Protein 1V8H (pdb70)

Nearest PDB structures (foldseek):
  1v8h-assembly1_B  TM=1.010E+00  e=3.584E-20  Thermus thermophilus HB8
  4uwq-assembly3_C  TM=9.594E-01  e=8.370E-12  Thermus thermophilus HB27
  2oxh-assembly1_Z  TM=9.076E-01  e=1.196E-08  Paracoccus denitrificans
  2oxg-assembly4_E  TM=9.047E-01  e=2.374E-07  Paracoccus denitrificans
  2oxg-assembly3_C  TM=8.704E-01  e=2.254E-07  Paracoccus denitrificans

Radius of gyration: 18.39 Å; Cα contacts (8 Å, |Δi|>4): 558; chains: 2; bounding box: 44×40×47 Å

Foldseek 3Di:
DWEKEWAKVVRADDAFAKIKIKMWTQFAQQQQPDADPVRHTDHGKHWQKKWKDWQHHTDDIDGPDHDDHGGDMDMDMDGHHDKTKMKMWIAIPVGDIYIYMGTHHD/DWEKEKAKVVRADDAQAKIKIKMWTQFALAQQQDADPVRHGDHGKHWQKKFKDWQRHTDDIGGDHGPDHGGDMDMDMDTHHDWTKIKMWIAMPVRDIYIYMGTHHD

Secondary structure (DSSP, 8-state):
---EEEEEESSSPPTT-EEEEEEEE----B-S--B-TTSPBPPPB-EEEEEEEETTEEEEEE---SS--SS-EEEEEEE--S-EEEEEEEEETTS-EEEEEEEE--/---EEEEEESSSPPTT-EEEEEEEE----B-S--B-TT-PBPPPB-EEEEEEEETTEEEEEE---SSPPSS-EEEEEEE--S-EEEEEEEEETTS-EEEEEEEE--

InterPro domains:
  IPR013783 Immunoglobulin-like fold [G3DSA:2.60.40.10] (2-108)
  IPR014756 Immunoglobulin E-set [SSF81296] (10-106)
  IPR014880 Sulphur oxidation protein SoxZ [PF08770] (11-103)
  IPR030995 Thiosulfate oxidation carrier complex protein SoxZ [TIGR04490] (13-104)

CATH classification: 2.60.40.10

B-factor: mean 16.52, std 7.87, range [6.85, 39.94]

Sequence (212 aa):
PFRTIARLNPAKPKAGEEFRLQVVAQHPNEPGTRRDAEGKLIPAKYINLVEVYFEGEKVAEARPGPSTSANPLYAFKFKAEKAGTFTIKLKDTDGDTGEASVKLELPFRTIARLNPAKPKAGEEFRLQVVAQHPNEPGTRRDAEGKLIPAKYINLVEVYFEGEKVAEARPGPSTSANPLYAFKFKAEKAGTFTIKLKDTDGDTGEASVKLEL

Organism: Thermus thermophilus (strain ATCC 27634 / DSM 579 / HB8) (NCBI:txid300852)

Solvent-accessible surface area: 11612 Å² total; per-residue (Å²): 143,23,132,4,0,2,25,4,63,68,19,105,1,140,70,43,74,109,3,93,0,30,0,2,0,48,3,68,2,23,35,20,105,83,149,58,118,162,36,137,81,66,102,38,53,47,0,61,38,0,32,0,62,39,112,79,117,83,60,22,83,25,191,37,23,96,102,37,61,35,16,14,51,23,58,24,132,37,122,0,113,151,67,13,40,4,32,0,99,1,95,6,58,95,57,41,57,3,110,8,51,15,149,5,81,82,144,23,95,4,0,1,32,4,83,53,20,88,0,123,80,42,73,96,7,124,0,25,0,2,0,65,5,70,3,20,32,18,111,77,156,40,110,135,37,129,88,42,108,45,61,38,1,52,23,0,30,0,44,43,113,70,118,85,56,17,85,27,171,29,29,71,99,51,62,34,15,12,52,29,48,40,140,39,145,2,132,146,64,13,29,4,30,0,78,3,94,3,56,95,45,40,58,4,109,8,55,14,126,5,101,69

Structure (mmCIF, N/CA/C/O backbone):
data_1V8H
#
_entry.id   1V8H
#
_cell.length_a   84.759
_cell.length_b   84.759
_cell.length_c   59.882
_cell.angle_alpha   90.00
_cell.angle_beta   90.00
_cell.angle_gamma   120.00
#
_symmetry.space_group_name_H-M   'P 65'
#
loop_
_entity.id
_entity.type
_entity.pdbx_description
1 polymer 'sulfur oxidation protein SoxZ'
2 water water
#
loop_
_atom_site.group_PDB
_atom_site.id
_atom_site.type_symbol
_atom_site.label_atom_id
_atom_site.label_alt_id
_atom_site.label_comp_id
_atom_site.label_asym_id
_atom_site.label_entity_id
_atom_site.label_seq_id
_atom_site.pdbx_PDB_ins_code
_atom_site.Cartn_x
_atom_site.Cartn_y
_atom_site.Cartn_z
_atom_site.occupancy
_atom_site.B_iso_or_equiv
_atom_site.auth_seq_id
_atom_site.auth_comp_id
_atom_site.auth_asym_id
_atom_site.auth_atom_id
_atom_site.pdbx_PDB_model_num
ATOM 1 N N . PRO A 1 1 ? 30.943 28.862 31.383 1.00 21.42 2 PRO A N 1
ATOM 2 C CA . PRO A 1 1 ? 29.549 28.366 31.453 1.00 17.83 2 PRO A CA 1
ATOM 3 C C . PRO A 1 1 ? 28.811 28.554 30.133 1.00 15.88 2 PRO A C 1
ATOM 4 O O . PRO A 1 1 ? 29.149 29.434 29.341 1.00 19.06 2 PRO A O 1
ATOM 8 N N . PHE A 1 2 ? 27.806 27.719 29.898 1.00 11.53 3 PHE A N 1
ATOM 9 C CA . PHE A 1 2 ? 27.017 27.823 28.679 1.00 9.72 3 PHE A CA 1
ATOM 10 C C . PHE A 1 2 ? 25.648 28.425 28.978 1.00 9.28 3 PHE A C 1
ATOM 11 O O . PHE A 1 2 ? 25.076 28.199 30.048 1.00 9.60 3 PHE A O 1
ATOM 19 N N . ARG A 1 3 ? 25.135 29.207 28.032 1.00 8.87 4 ARG A N 1
ATOM 20 C CA . ARG A 1 3 ? 23.846 29.869 28.195 1.00 9.67 4 ARG A CA 1
ATOM 21 C C . ARG A 1 3 ? 22.700 28.906 28.444 1.00 8.65 4 ARG A C 1
ATOM 22 O O . ARG A 1 3 ? 22.588 27.873 27.788 1.00 8.72 4 ARG A O 1
ATOM 30 N N . THR A 1 4 ? 21.843 29.268 29.395 1.00 8.60 5 THR A N 1
ATOM 31 C CA . THR A 1 4 ? 20.677 28.470 29.743 1.00 9.04 5 THR A CA 1
ATOM 32 C C . THR A 1 4 ? 19.530 29.415 30.095 1.00 8.37 5 THR A C 1
ATOM 33 O O . THR A 1 4 ? 19.748 30.477 30.687 1.00 10.04 5 THR A O 1
ATOM 39 N N . ILE A 1 5 ? 18.318 29.036 29.705 1.00 8.11 6 ILE A N 1
ATOM 40 C CA . ILE A 1 5 ? 17.127 29.822 30.012 1.00 7.89 6 ILE A CA 1
ATOM 41 C C . ILE A 1 5 ? 16.066 28.871 30.533 1.00 8.88 6 ILE A C 1
ATOM 42 O O . ILE A 1 5 ? 15.858 27.791 29.982 1.00 10.50 6 ILE A O 1
ATOM 47 N N . ALA A 1 6 ? 15.400 29.280 31.605 1.00 8.88 7 ALA A N 1
ATOM 48 C CA . ALA A 1 6 ? 14.338 28.489 32.205 1.00 9.15 7 ALA A CA 1
ATOM 49 C C . ALA A 1 6 ? 13.018 29.229 32.025 1.00 8.55 7 ALA A C 1
ATOM 50 O O . ALA A 1 6 ? 12.956 30.450 32.182 1.00 10.18 7 ALA A O 1
ATOM 52 N N . ARG A 1 7 ? 11.968 28.495 31.685 1.00 8.88 8 ARG A N 1
ATOM 53 C CA . ARG A 1 7 ? 10.658 29.108 31.519 1.00 9.23 8 ARG A CA 1
ATOM 54 C C . ARG A 1 7 ? 9.581 28.171 32.051 1.00 9.48 8 ARG A C 1
ATOM 55 O O . ARG A 1 7 ? 9.791 26.959 32.171 1.00 9.65 8 ARG A O 1
ATOM 63 N N . LEU A 1 8 ? 8.437 28.749 32.401 1.00 8.99 9 LEU A N 1
ATOM 64 C CA . LEU A 1 8 ? 7.305 27.983 32.904 1.00 8.37 9 LEU A CA 1
ATOM 65 C C . LEU A 1 8 ? 6.187 28.078 31.884 1.00 10.09 9 LEU A C 1
ATOM 66 O O . LEU A 1 8 ? 5.996 29.124 31.260 1.00 11.02 9 LEU A O 1
ATOM 71 N N . ASN A 1 9 ? 5.452 26.988 31.721 1.00 10.08 10 ASN A N 1
ATOM 72 C CA . ASN A 1 9 ? 4.349 26.958 30.776 1.00 11.67 10 ASN A CA 1
ATOM 73 C C . ASN A 1 9 ? 3.166 26.223 31.409 1.00 12.07 10 ASN A C 1
ATOM 74 O O . ASN A 1 9 ? 3.249 25.027 31.677 1.00 13.07 10 ASN A O 1
ATOM 79 N N . PRO A 1 10 ? 2.070 26.944 31.713 1.00 12.08 11 PRO A N 1
ATOM 80 C CA . PRO A 1 10 ? 1.853 28.376 31.548 1.00 11.97 11 PRO A CA 1
ATOM 81 C C . PRO A 1 10 ? 2.834 29.176 32.396 1.00 11.03 11 PRO A C 1
ATOM 82 O O . PRO A 1 10 ? 3.362 28.701 33.393 1.00 10.92 11 PRO A O 1
ATOM 88 N N . ALA A 1 11 ? 3.078 30.431 32.034 1.00 11.60 12 ALA A N 1
ATOM 89 C CA . ALA A 1 11 ? 4.003 31.274 32.787 1.00 11.62 12 ALA A CA 1
ATOM 90 C C . ALA A 1 11 ? 3.579 31.479 34.236 1.00 12.70 12 ALA A C 1
ATOM 91 O O . ALA A 1 11 ? 4.419 31.539 35.132 1.00 12.36 12 ALA A O 1
ATOM 93 N N . LYS A 1 12 ? 2.275 31.595 34.464 1.00 13.36 13 LYS A N 1
ATOM 94 C CA . LYS A 1 12 ? 1.761 31.778 35.814 1.00 14.97 13 LYS A CA 1
ATOM 95 C C . LYS A 1 12 ? 0.587 30.852 36.070 1.00 14.89 13 LYS A C 1
ATOM 96 O O . LYS A 1 12 ? -0.574 31.261 35.986 1.00 14.87 13 LYS A O 1
ATOM 102 N N . PRO A 1 13 ? 0.873 29.580 36.378 1.00 14.61 14 PRO A N 1
ATOM 103 C CA . PRO A 1 13 ? -0.193 28.615 36.644 1.00 15.51 14 PRO A CA 1
ATOM 104 C C . PRO A 1 13 ? -0.870 28.936 37.968 1.00 15.84 14 PRO A C 1
ATOM 105 O O . PRO A 1 13 ? -0.319 29.666 38.794 1.00 17.87 14 PRO A O 1
ATOM 109 N N . LYS A 1 14 ? -2.064 28.394 38.166 1.00 16.24 15 LYS A N 1
ATOM 110 C CA . LYS A 1 14 ? -2.796 28.626 39.401 1.00 15.63 15 LYS A CA 1
ATOM 111 C C . LYS A 1 14 ? -2.550 27.467 40.354 1.00 15.78 15 LYS A C 1
ATOM 112 O O . LYS A 1 14 ? -2.149 26.382 39.936 1.00 14.84 15 LYS A O 1
ATOM 118 N N . ALA A 1 15 ? -2.789 27.703 41.639 1.00 16.51 16 ALA A N 1
ATOM 119 C CA . ALA A 1 15 ? -2.589 26.678 42.651 1.00 17.17 16 ALA A CA 1
ATOM 120 C C . ALA A 1 15 ? -3.332 25.397 42.291 1.00 17.35 16 ALA A C 1
ATOM 121 O O . ALA A 1 15 ? -4.493 25.434 41.878 1.00 17.96 16 ALA A O 1
ATOM 123 N N . GLY A 1 16 ? -2.649 24.267 42.443 1.00 17.47 17 GLY A N 1
ATOM 124 C CA . GLY A 1 16 ? -3.252 22.981 42.148 1.00 17.39 17 GLY A CA 1
ATOM 125 C C . GLY A 1 16 ? -3.128 22.520 40.709 1.00 16.50 17 GLY A C 1
ATOM 126 O O . GLY A 1 16 ? -3.394 21.357 40.405 1.00 18.48 17 GLY A O 1
ATOM 127 N N . GLU A 1 17 ? -2.722 23.421 39.820 1.00 14.64 18 GLU A N 1
ATOM 128 C CA . GLU A 1 17 ? -2.586 23.074 38.411 1.00 14.46 18 GLU A CA 1
ATOM 129 C C . GLU A 1 17 ? -1.239 22.466 38.069 1.00 14.07 18 GLU A C 1
ATOM 130 O O . GLU A 1 17 ? -0.223 22.749 38.710 1.00 13.97 18 GLU A O 1
ATOM 136 N N . GLU A 1 18 ? -1.242 21.626 37.044 1.00 14.85 19 GLU A N 1
ATOM 137 C CA . GLU A 1 18 ? -0.018 21.010 36.567 1.00 15.01 19 GLU A CA 1
ATOM 138 C C . GLU A 1 18 ? 0.592 22.028 35.612 1.00 14.08 19 GLU A C 1
ATOM 139 O O . GLU A 1 18 ? -0.129 22.756 34.932 1.00 13.39 19 GLU A O 1
ATOM 145 N N . PHE A 1 19 ? 1.915 22.106 35.583 1.00 12.05 20 PHE A N 1
ATOM 146 C CA . PHE A 1 19 ? 2.594 23.021 34.678 1.00 11.66 20 PHE A CA 1
ATOM 147 C C . PHE A 1 19 ? 3.928 22.407 34.312 1.00 10.45 20 PHE A C 1
ATOM 148 O O . PHE A 1 19 ? 4.362 21.433 34.925 1.00 11.73 20 PHE A O 1
ATOM 156 N N . ARG A 1 20 ? 4.573 22.968 33.301 1.00 10.83 21 ARG A N 1
ATOM 157 C CA . ARG A 1 20 ? 5.853 22.449 32.871 1.00 11.50 21 ARG A CA 1
ATOM 158 C C . ARG A 1 20 ? 6.978 23.452 33.052 1.00 10.62 21 ARG A C 1
ATOM 159 O O . ARG A 1 20 ? 6.807 24.650 32.827 1.00 11.36 21 ARG A O 1
ATOM 167 N N . LEU A 1 21 ? 8.119 22.948 33.507 1.00 9.52 22 LEU A N 1
ATOM 168 C CA . LEU A 1 21 ? 9.322 23.750 33.635 1.00 9.13 22 LEU A CA 1
ATOM 169 C C . LEU A 1 21 ? 10.139 23.313 32.424 1.00 9.58 22 LEU A C 1
ATOM 170 O O . LEU A 1 21 ? 10.360 22.114 32.222 1.00 10.24 22 LEU A O 1
ATOM 175 N N . GLN A 1 22 ? 10.543 24.269 31.597 1.00 9.11 23 GLN A N 1
ATOM 176 C CA . GLN A 1 22 ? 11.343 23.975 30.416 1.00 10.54 23 GLN A CA 1
ATOM 177 C C . GLN A 1 22 ? 12.682 24.668 30.551 1.00 9.94 23 GLN A C 1
ATOM 178 O O . GLN A 1 22 ? 12.757 25.855 30.886 1.00 11.43 23 GLN A O 1
ATOM 184 N N . VAL A 1 23 ? 13.745 23.923 30.283 1.00 10.04 24 VAL A N 1
ATOM 185 C CA . VAL A 1 23 ? 15.087 24.469 30.363 1.00 10.33 24 VAL A CA 1
ATOM 186 C C . VAL A 1 23 ? 15.775 24.271 29.024 1.00 10.15 24 VAL A C 1
ATOM 187 O O . VAL A 1 23 ? 15.890 23.144 28.546 1.00 10.98 24 VAL A O 1
ATOM 191 N N . VAL A 1 24 ? 16.205 25.365 28.407 1.00 9.64 25 VAL A N 1
ATOM 192 C CA . VAL A 1 24 ? 16.907 25.267 27.156 1.00 9.72 25 VAL A CA 1
ATOM 193 C C . VAL A 1 24 ? 18.345 25.674 27.367 1.00 8.51 25 VAL A C 1
ATOM 194 O O . VAL A 1 24 ? 18.659 26.634 28.058 1.00 8.62 25 VAL A O 1
ATOM 200 N N . ALA A 1 25 ? 19.253 24.897 26.790 1.00 8.95 26 ALA A N 1
ATOM 201 C CA . ALA A 1 25 ? 20.668 25.175 26.928 1.00 9.22 26 ALA A CA 1
ATOM 202 C C . ALA A 1 25 ? 21.290 25.362 25.556 1.00 9.67 26 ALA A C 1
ATOM 203 O O . ALA A 1 25 ? 20.908 24.695 24.595 1.00 11.18 26 ALA A O 1
ATOM 205 N N . GLN A 1 26 ? 22.220 26.299 25.456 1.00 9.22 27 GLN A N 1
ATOM 206 C CA . GLN A 1 26 ? 22.941 26.510 24.212 1.00 9.44 27 GLN A CA 1
ATOM 207 C C . GLN A 1 26 ? 24.142 25.594 24.414 1.00 8.37 27 GLN A C 1
ATOM 208 O O . GLN A 1 26 ? 25.021 25.888 25.227 1.00 9.02 27 GLN A O 1
ATOM 214 N N . HIS A 1 27 ? 24.180 24.486 23.684 1.00 8.31 28 HIS A N 1
ATOM 215 C CA . HIS A 1 27 ? 25.250 23.517 23.871 1.00 7.70 28 HIS A CA 1
ATOM 216 C C . HIS A 1 27 ? 25.373 22.643 22.639 1.00 8.62 28 HIS A C 1
ATOM 217 O O . HIS A 1 27 ? 24.372 22.207 22.085 1.00 9.00 28 HIS A O 1
ATOM 224 N N . PRO A 1 28 ? 26.605 22.344 22.210 1.00 9.15 29 PRO A N 1
ATOM 225 C CA . PRO A 1 28 ? 26.764 21.508 21.021 1.00 9.08 29 PRO A CA 1
ATOM 226 C C . PRO A 1 28 ? 26.445 20.026 21.195 1.00 8.17 29 PRO A C 1
ATOM 227 O O . PRO A 1 28 ? 26.137 19.344 20.217 1.00 8.38 29 PRO A O 1
ATOM 231 N N . ASN A 1 29 ? 26.494 19.531 22.432 1.00 7.79 30 ASN A N 1
ATOM 232 C CA . ASN A 1 29 ? 26.290 18.101 22.681 1.00 7.81 30 ASN A CA 1
ATOM 233 C C . ASN A 1 29 ? 27.127 17.286 21.683 1.00 7.87 30 ASN A C 1
ATOM 234 O O . ASN A 1 29 ? 26.641 16.379 21.010 1.00 8.38 30 ASN A O 1
ATOM 239 N N . GLU A 1 30 ? 28.407 17.634 21.616 1.00 7.62 31 GLU A N 1
ATOM 240 C CA . GLU A 1 30 ? 29.363 16.979 20.727 1.00 7.76 31 GLU A CA 1
ATOM 241 C C . GLU A 1 30 ? 29.597 15.554 21.230 1.00 7.99 31 GLU A C 1
ATOM 242 O O . GLU A 1 30 ? 29.965 15.350 22.383 1.00 8.09 31 GLU A O 1
ATOM 248 N N . PRO A 1 31 ? 29.398 14.549 20.365 1.00 7.97 32 PRO A N 1
ATOM 249 C CA . PRO A 1 31 ? 29.590 13.158 20.794 1.00 8.13 32 PRO A CA 1
ATOM 250 C C . PRO A 1 31 ? 31.010 12.614 20.915 1.00 8.40 32 PRO A C 1
ATOM 251 O O . PRO A 1 31 ? 31.233 11.636 21.630 1.00 9.25 32 PRO A O 1
ATOM 255 N N . GLY A 1 32 ? 31.957 13.238 20.222 1.00 7.72 33 GLY A N 1
ATOM 256 C CA . GLY A 1 32 ? 33.335 12.771 20.248 1.00 8.26 33 GLY A CA 1
ATOM 257 C C . GLY A 1 32 ? 33.655 11.796 19.126 1.00 9.22 33 GLY A C 1
ATOM 258 O O . GLY A 1 32 ? 34.795 11.327 19.005 1.00 9.43 33 GLY A O 1
ATOM 259 N N . THR A 1 33 ? 32.655 11.509 18.297 1.00 9.05 34 THR A N 1
ATOM 260 C CA . THR A 1 33 ? 32.782 10.577 17.182 1.00 9.13 34 THR A CA 1
ATOM 261 C C . THR A 1 33 ? 32.742 11.257 15.816 1.00 9.38 34 THR A C 1
ATOM 262 O O . THR A 1 33 ? 32.996 10.618 14.793 1.00 10.41 34 THR A O 1
ATOM 266 N N . ARG A 1 34 ? 32.412 12.545 15.792 1.00 10.12 35 ARG A N 1
ATOM 267 C CA . ARG A 1 34 ? 32.351 13.287 14.538 1.00 11.26 35 ARG A CA 1
ATOM 268 C C . ARG A 1 34 ? 33.738 13.786 14.166 1.00 10.91 35 ARG A C 1
ATOM 269 O O . ARG A 1 34 ? 34.571 14.029 15.037 1.00 10.85 35 ARG A O 1
ATOM 277 N N . ARG A 1 35 ? 33.978 13.947 12.869 1.00 12.49 36 ARG A N 1
ATOM 278 C CA . ARG A 1 35 ? 35.272 14.409 12.380 1.00 13.90 36 ARG A CA 1
ATOM 279 C C . ARG A 1 35 ? 35.174 15.722 11.615 1.00 15.00 36 ARG A C 1
ATOM 280 O O . ARG A 1 35 ? 34.138 16.026 11.017 1.00 16.46 36 ARG A O 1
ATOM 288 N N . ASP A 1 36 ? 36.254 16.498 11.638 1.00 16.25 37 ASP A N 1
ATOM 289 C CA . ASP A 1 36 ? 36.290 17.760 10.912 1.00 17.09 37 ASP A CA 1
ATOM 290 C C . ASP A 1 36 ? 36.655 17.473 9.459 1.00 18.53 37 ASP A C 1
ATOM 291 O O . ASP A 1 36 ? 36.743 16.313 9.054 1.00 17.60 37 ASP A O 1
ATOM 296 N N . ALA A 1 37 ? 36.873 18.526 8.680 1.00 19.89 38 ALA A N 1
ATOM 297 C CA . ALA A 1 37 ? 37.210 18.382 7.267 1.00 21.60 38 ALA A CA 1
ATOM 298 C C . ALA A 1 37 ? 38.496 17.597 7.004 1.00 22.08 38 ALA A C 1
ATOM 299 O O . ALA A 1 37 ? 38.658 17.013 5.932 1.00 23.80 38 ALA A O 1
ATOM 301 N N . GLU A 1 38 ? 39.408 17.588 7.972 1.00 21.58 39 GLU A N 1
ATOM 302 C CA . GLU A 1 38 ? 40.673 16.872 7.818 1.00 21.64 39 GLU A CA 1
ATOM 303 C C . GLU A 1 38 ? 40.589 15.441 8.334 1.00 20.37 39 GLU A C 1
ATOM 304 O O . GLU A 1 38 ? 41.571 14.696 8.290 1.00 21.49 39 GLU A O 1
ATOM 310 N N . GLY A 1 39 ? 39.416 15.061 8.829 1.00 18.84 40 GLY A N 1
ATOM 311 C CA . GLY A 1 39 ? 39.238 13.718 9.346 1.00 16.80 40 GLY A CA 1
ATOM 312 C C . GLY A 1 39 ? 39.640 13.573 10.801 1.00 14.83 40 GLY A C 1
ATOM 313 O O . GLY A 1 39 ? 39.743 12.459 11.310 1.00 15.29 40 GLY A O 1
ATOM 314 N N . LYS A 1 40 ? 39.874 14.693 11.476 1.00 13.84 41 LYS A N 1
ATOM 315 C CA . LYS A 1 40 ? 40.260 14.658 12.881 1.00 13.39 41 LYS A CA 1
ATOM 316 C C . LYS A 1 40 ? 39.014 14.678 13.756 1.00 11.57 41 LYS A C 1
ATOM 317 O O . LYS A 1 40 ? 38.075 15.431 13.500 1.00 11.69 41 LYS A O 1
ATOM 323 N N . LEU A 1 41 ? 39.004 13.847 14.789 1.00 11.00 42 LEU A N 1
ATOM 324 C CA . LEU A 1 41 ? 37.864 13.787 15.690 1.00 11.14 42 LEU A CA 1
ATOM 325 C C . LEU A 1 41 ? 37.684 15.083 16.463 1.00 10.63 42 LEU A C 1
ATOM 326 O O . LEU A 1 41 ? 38.654 15.729 16.858 1.00 11.73 42 LEU A O 1
ATOM 331 N N . ILE A 1 42 ? 36.428 15.466 16.659 1.00 10.45 43 ILE A N 1
ATOM 332 C CA . ILE A 1 42 ? 36.100 16.654 17.437 1.00 9.65 43 ILE A CA 1
ATOM 333 C C . ILE A 1 42 ? 35.764 16.078 18.814 1.00 9.46 43 ILE A C 1
ATOM 334 O O . ILE A 1 42 ? 34.826 15.298 18.954 1.00 9.40 43 ILE A O 1
ATOM 342 N N . PRO A 1 43 ? 36.539 16.445 19.844 1.00 9.83 44 PRO A N 1
ATOM 343 C CA . PRO A 1 43 ? 36.329 15.947 21.207 1.00 10.70 44 PRO A CA 1
ATOM 344 C C . PRO A 1 43 ? 34.914 16.058 21.751 1.00 9.27 44 PRO A C 1
ATOM 345 O O . PRO A 1 43 ? 34.228 17.063 21.548 1.00 10.08 44 PRO A O 1
ATOM 349 N N . ALA A 1 44 ? 34.498 15.022 22.468 1.00 8.92 45 ALA A N 1
ATOM 350 C CA . ALA A 1 44 ? 33.170 14.977 23.063 1.00 8.97 45 ALA A CA 1
ATOM 351 C C . ALA A 1 44 ? 32.982 16.073 24.099 1.00 8.97 45 ALA A C 1
ATOM 352 O O . ALA A 1 44 ? 33.916 16.442 24.804 1.00 9.13 45 ALA A O 1
ATOM 354 N N . LYS A 1 45 ? 31.756 16.578 24.186 1.00 8.38 46 LYS A N 1
ATOM 355 C CA . LYS A 1 45 ? 31.388 17.609 25.153 1.00 8.50 46 LYS A CA 1
ATOM 356 C C . LYS A 1 45 ? 29.874 17.597 25.140 1.00 7.88 46 LYS A C 1
ATOM 357 O O . LYS A 1 45 ? 29.255 18.236 24.295 1.00 8.24 46 LYS A O 1
ATOM 363 N N . TYR A 1 46 ? 29.276 16.845 26.054 1.00 7.64 47 TYR A N 1
ATOM 364 C CA . TYR A 1 46 ? 27.828 16.757 26.089 1.00 7.40 47 TYR A CA 1
ATOM 365 C C . TYR A 1 46 ? 27.294 16.863 27.509 1.00 7.03 47 TYR A C 1
ATOM 366 O O . TYR A 1 46 ? 27.972 16.511 28.475 1.00 7.81 47 TYR A O 1
ATOM 375 N N . ILE A 1 47 ? 26.076 17.379 27.636 1.00 7.34 48 ILE A N 1
ATOM 376 C CA . ILE A 1 47 ? 25.454 17.538 28.941 1.00 6.85 48 ILE A CA 1
ATOM 377 C C . ILE A 1 47 ? 25.114 16.177 29.527 1.00 6.92 48 ILE A C 1
ATOM 378 O O . ILE A 1 47 ? 24.443 15.368 28.888 1.00 7.83 48 ILE A O 1
ATOM 383 N N . ASN A 1 48 ? 25.582 15.912 30.744 1.00 7.36 49 ASN A N 1
ATOM 384 C CA . ASN A 1 48 ? 25.307 14.616 31.344 1.00 7.51 49 ASN A CA 1
ATOM 385 C C . ASN A 1 48 ? 24.567 14.667 32.673 1.00 7.67 49 ASN A C 1
ATOM 386 O O . ASN A 1 48 ? 24.289 13.625 33.263 1.00 8.74 49 ASN A O 1
ATOM 391 N N . LEU A 1 49 ? 24.226 15.865 33.139 1.00 7.92 50 LEU A N 1
ATOM 392 C CA . LEU A 1 49 ? 23.482 15.991 34.386 1.00 7.93 50 LEU A CA 1
ATOM 393 C C . LEU A 1 49 ? 22.706 17.298 34.434 1.00 8.10 50 LEU A C 1
ATOM 394 O O . LEU A 1 49 ? 23.236 18.365 34.120 1.00 8.54 50 LEU A O 1
ATOM 399 N N . VAL A 1 50 ? 21.440 17.192 34.821 1.00 7.87 51 VAL A N 1
ATOM 400 C CA . VAL A 1 50 ? 20.562 18.346 34.970 1.00 7.42 51 VAL A CA 1
ATOM 401 C C . VAL A 1 50 ? 19.859 18.154 36.309 1.00 7.95 51 VAL A C 1
ATOM 402 O O . VAL A 1 50 ? 19.212 17.134 36.530 1.00 9.32 51 VAL A O 1
ATOM 406 N N . GLU A 1 51 ? 20.005 19.121 37.210 1.00 7.47 52 GLU A N 1
ATOM 407 C CA . GLU A 1 51 ? 19.372 19.035 38.523 1.00 8.48 52 GLU A CA 1
ATOM 408 C C . GLU A 1 51 ? 18.479 20.240 38.750 1.00 7.85 52 GLU A C 1
ATOM 409 O O . GLU A 1 51 ? 18.892 21.384 38.548 1.00 9.32 52 GLU A O 1
ATOM 415 N N . VAL A 1 52 ? 17.250 19.967 39.168 1.00 8.22 53 VAL A N 1
ATOM 416 C CA . VAL A 1 52 ? 16.270 21.010 39.417 1.00 8.04 53 VAL A CA 1
ATOM 417 C C . VAL A 1 52 ? 16.000 21.165 40.905 1.00 8.65 53 VAL A C 1
ATOM 418 O O . VAL A 1 52 ? 15.708 20.188 41.597 1.00 9.15 53 VAL A O 1
ATOM 422 N N . TYR A 1 53 ? 16.109 22.400 41.387 1.00 8.37 54 TYR A N 1
ATOM 423 C CA . TYR A 1 53 ? 15.845 22.719 42.785 1.00 9.20 54 TYR A CA 1
ATOM 424 C C . TYR A 1 53 ? 14.691 23.705 42.870 1.00 9.23 54 TYR A C 1
ATOM 425 O O . TYR A 1 53 ? 14.503 24.537 41.984 1.00 9.70 54 TYR A O 1
ATOM 441 N N . PHE A 1 54 ? 13.906 23.589 43.933 1.00 9.42 55 PHE A N 1
ATOM 442 C CA . PHE A 1 54 ? 12.796 24.502 44.167 1.00 10.35 55 PHE A CA 1
ATOM 443 C C . PHE A 1 54 ? 12.895 24.886 45.632 1.00 11.48 55 PHE A C 1
ATOM 444 O O . PHE A 1 54 ? 12.821 24.029 46.512 1.00 11.49 55 PHE A O 1
ATOM 452 N N . GLU A 1 55 ? 13.090 26.174 45.886 1.00 11.87 56 GLU A N 1
ATOM 453 C CA . GLU A 1 55 ? 13.210 26.672 47.247 1.00 14.85 56 GLU A CA 1
ATOM 454 C C . GLU A 1 55 ? 14.231 25.898 48.076 1.00 16.29 56 GLU A C 1
ATOM 455 O O . GLU A 1 55 ? 13.951 25.483 49.201 1.00 17.46 56 GLU A O 1
ATOM 461 N N . GLY A 1 56 ? 15.413 25.700 47.502 1.00 17.96 57 GLY A N 1
ATOM 462 C CA . GLY A 1 56 ? 16.483 25.011 48.205 1.00 18.66 57 GLY A CA 1
ATOM 463 C C . GLY A 1 5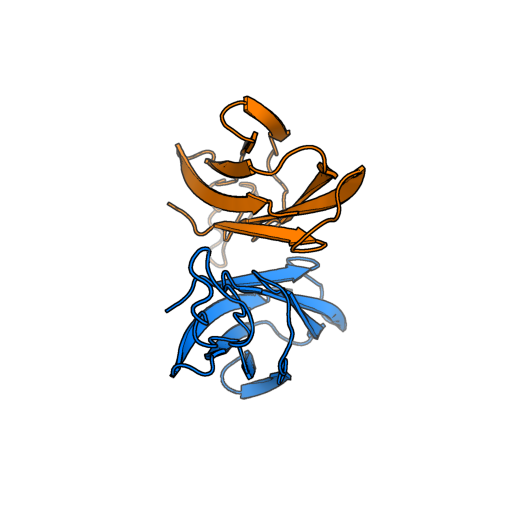6 ? 16.375 23.507 48.376 1.00 19.43 57 GLY A C 1
ATOM 464 O O . GLY A 1 56 ? 17.077 22.930 49.204 1.00 21.27 57 GLY A O 1
ATOM 465 N N . GLU A 1 57 ? 15.508 22.864 47.605 1.00 17.68 58 GLU A N 1
ATOM 466 C CA . GLU A 1 57 ? 15.353 21.418 47.703 1.00 16.84 58 GLU A CA 1
ATOM 467 C C . GLU A 1 57 ? 15.342 20.802 46.313 1.00 13.67 58 GLU A C 1
ATOM 468 O O . GLU A 1 57 ? 14.666 21.301 45.418 1.00 11.92 58 GLU A O 1
ATOM 474 N N . LYS A 1 58 ? 16.089 19.718 46.129 1.00 12.90 59 LYS A N 1
ATOM 475 C CA . LYS A 1 58 ? 16.133 19.059 44.829 1.00 11.08 59 LYS A CA 1
ATOM 476 C C . LYS A 1 58 ? 14.788 18.396 44.567 1.00 11.86 59 LYS A C 1
ATOM 477 O O . LYS A 1 58 ? 14.284 17.645 45.405 1.00 12.78 59 LYS A O 1
ATOM 483 N N . VAL A 1 59 ? 14.201 18.678 43.408 1.00 11.00 60 VAL A N 1
ATOM 484 C CA . VAL A 1 59 ? 12.902 18.110 43.070 1.00 11.20 60 VAL A CA 1
ATOM 485 C C . VAL A 1 59 ? 12.870 17.328 41.758 1.00 11.08 60 VAL A C 1
ATOM 486 O O . VAL A 1 59 ? 11.867 16.694 41.440 1.00 13.04 60 VAL A O 1
ATOM 490 N N . ALA A 1 60 ? 13.957 17.371 40.992 1.00 10.62 61 ALA A N 1
ATOM 491 C CA . ALA A 1 60 ? 14.014 16.630 39.737 1.00 10.70 61 ALA A CA 1
ATOM 492 C C . ALA A 1 60 ? 15.444 16.504 39.243 1.00 9.88 61 ALA A C 1
ATOM 493 O O . ALA A 1 60 ? 16.321 17.276 39.626 1.00 9.03 61 ALA A O 1
ATOM 495 N N . GLU A 1 61 ? 15.664 15.517 38.383 1.00 11.17 62 GLU A N 1
ATOM 496 C CA . GLU A 1 61 ? 16.980 15.268 37.823 1.00 11.55 62 GLU A CA 1
ATOM 497 C C . GLU A 1 61 ? 16.852 14.570 36.479 1.00 11.12 62 GLU A C 1
ATOM 498 O O . GLU A 1 61 ? 15.894 13.833 36.239 1.00 12.61 62 GLU A O 1
ATOM 504 N N . ALA A 1 62 ? 17.819 14.821 35.605 1.00 10.81 63 ALA A N 1
ATOM 505 C CA . ALA A 1 62 ? 17.867 14.180 34.303 1.00 10.89 63 ALA A CA 1
ATOM 506 C C . ALA A 1 62 ? 19.323 13.865 33.994 1.00 11.07 63 ALA A C 1
ATOM 507 O O . ALA A 1 62 ? 20.220 14.644 34.313 1.00 10.50 63 ALA A O 1
ATOM 509 N N . ARG A 1 63 ? 19.543 12.694 33.405 1.00 11.51 64 ARG A N 1
ATOM 510 C CA . ARG A 1 63 ? 20.867 12.237 32.988 1.00 11.79 64 ARG A CA 1
ATOM 511 C C . ARG A 1 63 ? 20.657 11.987 31.497 1.00 12.21 64 ARG A C 1
ATOM 512 O O . ARG A 1 63 ? 20.388 10.862 31.075 1.00 13.28 64 ARG A O 1
ATOM 520 N N . PRO A 1 64 ? 20.779 13.046 30.680 1.00 11.95 65 PRO A N 1
ATOM 521 C CA . PRO A 1 64 ? 20.592 13.009 29.224 1.00 12.37 65 PRO A CA 1
ATOM 522 C C . PRO A 1 64 ? 21.252 11.895 28.422 1.00 12.88 65 PRO A C 1
ATOM 523 O O . PRO A 1 64 ? 20.694 11.438 27.421 1.00 13.84 65 PRO A O 1
ATOM 527 N N . GLY A 1 65 ? 22.435 11.468 28.844 1.00 12.81 66 GLY A N 1
ATOM 528 C CA . GLY A 1 65 ? 23.121 10.408 28.129 1.00 12.72 66 GLY A CA 1
ATOM 529 C C . GLY A 1 65 ? 23.779 10.895 26.853 1.00 12.10 66 GLY A C 1
ATOM 530 O O . GLY A 1 65 ? 23.698 12.079 26.516 1.00 12.01 66 GLY A O 1
ATOM 531 N N . PRO A 1 66 ? 24.429 9.991 26.106 1.00 11.98 67 PRO A N 1
ATOM 532 C CA . PRO A 1 66 ? 25.115 10.322 24.857 1.00 10.99 67 PRO A CA 1
ATOM 533 C C . PRO A 1 66 ? 24.227 10.364 23.622 1.00 11.38 67 PRO A C 1
ATOM 534 O O . PRO A 1 66 ? 23.057 9.972 23.655 1.00 12.43 67 PRO A O 1
ATOM 538 N N . SER A 1 67 ? 24.823 10.834 22.531 1.00 11.09 68 SER A N 1
ATOM 539 C CA . SER A 1 67 ? 24.171 10.927 21.233 1.00 12.06 68 SER A CA 1
ATOM 540 C C . SER A 1 67 ? 22.906 11.764 21.311 1.00 11.82 68 SER A C 1
ATOM 541 O O . SER A 1 67 ? 21.804 11.290 21.026 1.00 13.96 68 SER A O 1
ATOM 544 N N . THR A 1 68 ? 23.089 13.020 21.694 1.00 11.81 69 THR A N 1
ATOM 545 C CA . THR A 1 68 ? 21.995 13.964 21.838 1.00 11.44 69 THR A CA 1
ATOM 546 C C . THR A 1 68 ? 22.150 15.108 20.841 1.00 11.51 69 THR A C 1
ATOM 547 O O . THR A 1 68 ? 23.192 15.250 20.201 1.00 12.27 69 THR A O 1
ATOM 551 N N . SER A 1 69 ? 21.111 15.927 20.724 1.00 11.45 70 SER A N 1
ATOM 552 C CA . SER A 1 69 ? 21.106 17.030 19.772 1.00 11.78 70 SER A CA 1
ATOM 553 C C . SER A 1 69 ? 21.551 18.369 20.336 1.00 10.51 70 SER A C 1
ATOM 554 O O . SER A 1 69 ? 21.427 18.636 21.531 1.00 10.51 70 SER A O 1
ATOM 557 N N . ALA 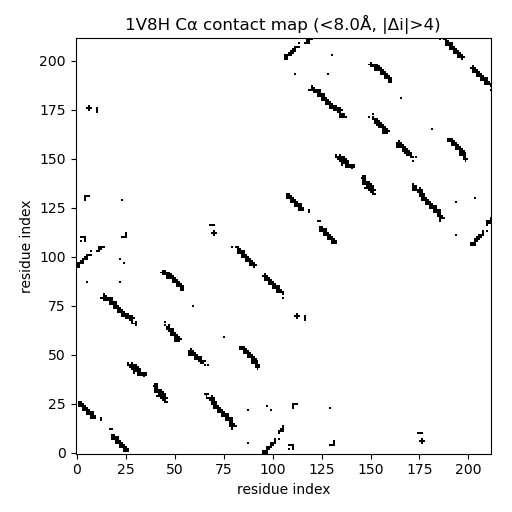A 1 70 ? 22.053 19.221 19.451 1.00 9.74 71 ALA A N 1
ATOM 558 C CA . ALA A 1 70 ? 22.515 20.541 19.845 1.00 9.74 71 ALA A CA 1
ATOM 559 C C . ALA A 1 70 ? 21.390 21.415 20.401 1.00 8.61 71 ALA A C 1
ATOM 560 O O . ALA A 1 70 ? 20.244 21.350 19.946 1.00 9.49 71 ALA A O 1
ATOM 562 N N . ASN A 1 71 ? 21.747 22.226 21.393 1.00 8.15 72 ASN A N 1
ATOM 563 C CA . ASN A 1 71 ? 20.830 23.163 22.046 1.00 7.79 72 ASN A CA 1
ATOM 564 C C . ASN A 1 71 ? 19.575 22.456 22.520 1.00 8.93 72 ASN A C 1
ATOM 565 O O . ASN A 1 71 ? 18.458 22.760 22.094 1.00 9.31 72 ASN A O 1
ATOM 570 N N . PRO A 1 72 ? 19.750 21.517 23.455 1.00 8.52 73 PRO A N 1
ATOM 571 C CA . PRO A 1 72 ? 18.658 20.726 24.013 1.00 8.78 73 PRO A CA 1
ATOM 572 C C . PRO A 1 72 ? 17.656 21.466 24.875 1.00 8.87 73 PRO A C 1
ATOM 573 O O . PRO A 1 72 ? 17.943 22.518 25.447 1.00 9.06 73 PRO A O 1
ATOM 577 N N . LEU A 1 73 ? 16.472 20.871 24.957 1.00 10.58 74 LEU A N 1
ATOM 578 C CA . LEU A 1 73 ? 15.384 21.377 25.776 1.00 11.56 74 LEU A CA 1
ATOM 579 C C . LEU A 1 73 ? 15.042 20.245 26.742 1.00 12.10 74 LEU A C 1
ATOM 580 O O . LEU A 1 73 ? 14.881 19.097 26.326 1.00 14.43 74 LEU A O 1
ATOM 585 N N . TYR A 1 74 ? 14.972 20.566 28.029 1.00 10.83 75 TYR A N 1
ATOM 586 C CA . TYR A 1 74 ? 14.627 19.589 29.057 1.00 11.39 75 TYR A CA 1
ATOM 587 C C . TYR A 1 74 ? 13.315 20.050 29.669 1.00 11.50 75 TYR A C 1
ATOM 588 O O . TYR A 1 74 ? 13.168 21.221 30.011 1.00 14.01 75 TYR A O 1
ATOM 597 N N . ALA A 1 75 ? 12.359 19.137 29.799 1.00 11.24 76 ALA A N 1
ATOM 598 C CA . ALA A 1 75 ? 11.063 19.487 30.366 1.00 11.28 76 ALA A CA 1
ATOM 599 C C . ALA A 1 75 ? 10.764 18.655 31.601 1.00 11.02 76 ALA A C 1
ATOM 600 O O . ALA A 1 75 ? 11.094 17.468 31.661 1.00 12.11 76 ALA A O 1
ATOM 602 N N . PHE A 1 76 ? 10.145 19.295 32.587 1.00 10.44 77 PHE A N 1
ATOM 603 C CA . PHE A 1 76 ? 9.783 18.640 33.835 1.00 10.88 77 PHE A CA 1
ATOM 604 C C . PHE A 1 76 ? 8.383 19.082 34.228 1.00 12.11 77 PHE A C 1
ATOM 605 O O . PHE A 1 76 ? 8.059 20.266 34.157 1.00 12.94 77 PHE A O 1
ATOM 613 N N . LYS A 1 77 ? 7.554 18.133 34.645 1.00 12.79 78 LYS A N 1
ATOM 614 C CA . LYS A 1 77 ? 6.194 18.452 35.053 1.00 13.66 78 LYS A CA 1
ATOM 615 C C . LYS A 1 77 ? 6.091 18.552 36.568 1.00 13.04 78 LYS A C 1
ATOM 616 O O . LYS A 1 77 ? 6.648 17.728 37.297 1.00 13.65 78 LYS A O 1
ATOM 622 N N . PHE A 1 78 ? 5.374 19.569 37.032 1.00 12.66 79 PHE A N 1
ATOM 623 C CA . PHE A 1 78 ? 5.174 19.800 38.457 1.00 12.97 79 PHE A CA 1
ATOM 624 C C . PHE A 1 78 ? 3.747 20.252 38.712 1.00 13.67 79 PHE A C 1
ATOM 625 O O . PHE A 1 78 ? 3.021 20.615 37.786 1.00 14.23 79 PHE A O 1
ATOM 633 N N . LYS A 1 79 ? 3.359 20.233 39.981 1.00 14.87 80 LYS A N 1
ATOM 634 C CA . LYS A 1 79 ? 2.038 20.677 40.395 1.00 16.10 80 LYS A CA 1
ATOM 635 C C . LYS A 1 79 ? 2.282 21.944 41.203 1.00 16.40 80 LYS A C 1
ATOM 636 O O . LYS A 1 79 ? 3.149 21.973 42.076 1.00 16.75 80 LYS A O 1
ATOM 642 N N . ALA A 1 80 ? 1.534 22.998 40.898 1.00 16.07 81 ALA A N 1
ATOM 643 C CA . ALA A 1 80 ? 1.691 24.259 41.609 1.00 17.59 81 ALA A CA 1
ATOM 644 C C . ALA A 1 80 ? 1.041 24.157 42.982 1.00 18.03 81 ALA A C 1
ATOM 645 O O . ALA A 1 80 ? -0.168 23.968 43.094 1.00 19.45 81 ALA A O 1
ATOM 647 N N . GLU A 1 81 ? 1.852 24.271 44.027 1.00 18.36 82 GLU A N 1
ATOM 648 C CA . GLU A 1 81 ? 1.333 24.204 45.385 1.00 21.13 82 GLU A CA 1
ATOM 649 C C . GLU A 1 81 ? 1.598 25.508 46.136 1.00 21.21 82 GLU A C 1
ATOM 650 O O . GLU A 1 81 ? 0.729 26.082 46.779 1.00 22.84 82 GLU A O 1
ATOM 656 N N . LYS A 1 82 ? 2.869 25.950 46.058 1.00 20.57 83 LYS A N 1
ATOM 657 C CA . LYS A 1 82 ? 3.246 27.207 46.694 1.00 20.30 83 LYS A CA 1
ATOM 658 C C . LYS A 1 82 ? 4.219 27.996 45.809 1.00 18.55 83 LYS A C 1
ATOM 659 O O . LYS A 1 82 ? 4.945 27.447 44.993 1.00 17.57 83 LYS A O 1
ATOM 665 N N . ALA A 1 83 ? 4.191 29.330 45.962 1.00 17.00 84 ALA A N 1
ATOM 666 C CA . ALA A 1 83 ? 5.138 30.141 45.203 1.00 16.48 84 ALA A CA 1
ATOM 667 C C . ALA A 1 83 ? 6.583 29.843 45.613 1.00 15.65 84 ALA A C 1
ATOM 668 O O . ALA A 1 83 ? 6.875 29.441 46.731 1.00 16.27 84 ALA A O 1
ATOM 670 N N . GLY A 1 84 ? 7.508 30.061 44.686 1.00 13.97 85 GLY A N 1
ATOM 671 C CA . GLY A 1 84 ? 8.907 29.829 44.977 1.00 13.56 85 GLY A CA 1
ATOM 672 C C . GLY A 1 84 ? 9.745 29.982 43.728 1.00 11.92 85 GLY A C 1
ATOM 673 O O . GLY A 1 84 ? 9.222 30.285 42.653 1.00 13.07 85 GLY A O 1
ATOM 674 N N 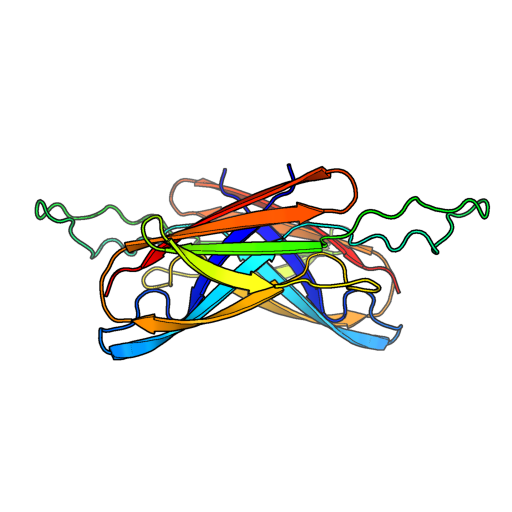. THR A 1 85 ? 11.046 29.763 43.866 1.00 11.93 86 THR A N 1
ATOM 675 C CA . THR A 1 85 ? 11.959 29.889 42.742 1.00 11.95 86 THR A CA 1
ATOM 676 C C . THR A 1 85 ? 12.623 28.572 42.370 1.00 10.29 86 THR A C 1
ATOM 677 O O . THR A 1 85 ? 13.087 27.827 43.235 1.00 10.77 86 THR A O 1
ATOM 681 N N . PHE A 1 86 ? 12.642 28.293 41.072 1.00 10.22 87 PHE A N 1
ATOM 682 C CA . PHE A 1 86 ? 13.290 27.102 40.542 1.00 8.65 87 PHE A CA 1
ATOM 683 C C . PHE A 1 86 ? 14.695 27.510 40.137 1.00 9.02 87 PHE A C 1
ATOM 684 O O . PHE A 1 86 ? 14.895 28.572 39.547 1.00 10.22 87 PHE A O 1
ATOM 692 N N . THR A 1 87 ? 15.665 26.669 40.469 1.00 8.99 88 THR A N 1
ATOM 693 C CA . THR A 1 87 ? 17.043 26.894 40.057 1.00 9.04 88 THR A CA 1
ATOM 694 C C . THR A 1 87 ? 17.470 25.580 39.426 1.00 8.60 88 THR A C 1
ATOM 695 O O . THR A 1 87 ? 17.276 24.515 40.004 1.00 9.75 88 THR A O 1
ATOM 699 N N . ILE A 1 88 ? 18.025 25.659 38.226 1.00 8.60 89 ILE A N 1
ATOM 700 C CA . ILE A 1 88 ? 18.450 24.465 37.520 1.00 9.06 89 ILE A CA 1
ATOM 701 C C . ILE A 1 88 ? 19.945 24.543 37.258 1.00 8.88 89 ILE A C 1
ATOM 702 O O . ILE A 1 88 ? 20.448 25.551 36.754 1.00 9.91 89 ILE A O 1
ATOM 707 N N . LYS A 1 89 ? 20.649 23.474 37.616 1.00 8.31 90 LYS A N 1
ATOM 708 C CA . LYS A 1 89 ? 22.092 23.396 37.435 1.00 8.77 90 LYS A CA 1
ATOM 709 C C . LYS A 1 89 ? 22.414 22.274 36.468 1.00 7.91 90 LYS A C 1
ATOM 710 O O . LYS A 1 89 ? 21.971 21.140 36.656 1.00 9.14 90 LYS A O 1
ATOM 716 N N . LEU A 1 90 ? 23.181 22.602 35.434 1.00 8.40 91 LEU A N 1
ATOM 717 C CA . LEU A 1 90 ? 23.555 21.631 34.420 1.00 8.33 91 LEU A CA 1
ATOM 718 C C . LEU A 1 90 ? 25.059 21.476 34.353 1.00 8.16 91 LEU A C 1
ATOM 719 O O . LEU A 1 90 ? 25.802 22.425 34.599 1.00 9.02 91 LEU A O 1
ATOM 724 N N . LYS A 1 91 ? 25.503 20.274 34.010 1.00 8.48 92 LYS A N 1
ATOM 725 C CA . LYS A 1 91 ? 26.924 19.998 33.879 1.00 8.74 92 LYS A CA 1
ATOM 726 C C . LYS A 1 91 ? 27.178 19.151 32.646 1.00 8.01 92 LYS A C 1
ATOM 727 O O . LYS A 1 91 ? 26.321 18.362 32.242 1.00 8.03 92 LYS A O 1
ATOM 733 N N . ASP A 1 92 ? 28.342 19.338 32.028 1.00 8.40 93 ASP A N 1
ATOM 734 C CA . ASP A 1 92 ? 28.688 18.518 30.879 1.00 8.37 93 ASP A CA 1
ATOM 735 C C . ASP A 1 92 ? 29.947 17.693 31.154 1.00 7.70 93 ASP A C 1
ATOM 736 O O . ASP A 1 92 ? 30.590 17.840 32.197 1.00 8.00 93 ASP A O 1
ATOM 741 N N . THR A 1 93 ? 30.265 16.796 30.232 1.00 8.07 94 THR A N 1
ATOM 742 C CA . THR A 1 93 ? 31.401 15.898 30.393 1.00 8.09 94 THR A CA 1
ATOM 743 C C . THR A 1 93 ? 32.765 16.570 30.507 1.00 8.14 94 THR A C 1
ATOM 744 O O . THR A 1 93 ? 33.719 15.947 30.974 1.00 9.55 94 THR A O 1
ATOM 748 N N . ASP A 1 94 ? 32.874 17.823 30.083 1.00 8.58 95 ASP A N 1
ATOM 749 C CA . ASP A 1 94 ? 34.136 18.546 30.209 1.00 8.78 95 ASP A CA 1
ATOM 750 C C . ASP A 1 94 ? 34.256 19.205 31.580 1.00 9.38 95 ASP A C 1
ATOM 751 O O . ASP A 1 94 ? 35.335 19.664 31.958 1.00 10.17 95 ASP A O 1
ATOM 756 N N . GLY A 1 95 ? 33.144 19.267 32.310 1.00 8.99 96 GLY A N 1
ATOM 757 C CA . GLY A 1 95 ? 33.136 19.914 33.610 1.00 10.11 96 GLY A CA 1
ATOM 758 C C . GLY A 1 95 ? 32.548 21.316 33.522 1.00 9.84 96 GLY A C 1
ATOM 759 O O . GLY A 1 95 ? 32.513 22.045 34.515 1.00 10.86 96 GLY A O 1
ATOM 760 N N . ASP A 1 96 ? 32.099 21.706 32.332 1.00 9.59 97 ASP A N 1
ATOM 761 C CA . ASP A 1 96 ? 31.508 23.028 32.137 1.00 10.14 97 ASP A CA 1
ATOM 762 C C . ASP A 1 96 ? 30.116 23.021 32.766 1.00 9.44 97 ASP A C 1
ATOM 763 O O . ASP A 1 96 ? 29.522 21.959 32.971 1.00 9.98 97 ASP A O 1
ATOM 768 N N . THR A 1 97 ? 29.597 24.207 33.063 1.00 9.42 98 THR A N 1
ATOM 769 C CA . THR A 1 97 ? 28.306 24.313 33.721 1.00 10.20 98 THR A CA 1
ATOM 770 C C . THR A 1 97 ? 27.340 25.304 33.098 1.00 9.10 98 THR A C 1
ATOM 771 O O . THR A 1 97 ? 27.721 26.182 32.324 1.00 9.57 98 THR A O 1
ATOM 775 N N . GLY A 1 98 ? 26.078 25.138 33.472 1.00 8.83 99 GLY A N 1
ATOM 776 C CA . GLY A 1 98 ? 25.021 26.024 33.035 1.00 9.04 99 GLY A CA 1
ATOM 777 C C . GLY A 1 98 ? 24.106 26.188 34.234 1.00 8.73 99 GLY A C 1
ATOM 778 O O . GLY A 1 98 ? 23.996 25.286 35.065 1.00 9.22 99 GLY A O 1
ATOM 779 N N . GLU A 1 99 ? 23.461 27.341 34.349 1.00 9.15 100 GLU A N 1
ATOM 780 C CA . GLU A 1 99 ? 22.544 27.566 35.456 1.00 10.12 100 GLU A CA 1
ATOM 781 C C . GLU A 1 99 ? 21.491 28.584 35.066 1.00 9.54 100 GLU A C 1
ATOM 782 O O . GLU A 1 99 ? 21.787 29.568 34.390 1.00 10.18 100 GLU A O 1
ATOM 788 N N . ALA A 1 100 ? 20.258 28.334 35.486 1.00 9.66 101 ALA A N 1
ATOM 789 C CA . ALA A 1 100 ? 19.164 29.250 35.203 1.00 9.71 101 ALA A CA 1
ATOM 790 C C . ALA A 1 100 ? 18.164 29.180 36.341 1.00 9.53 101 ALA A C 1
ATOM 791 O O . ALA A 1 100 ? 18.151 28.223 37.111 1.00 10.69 101 ALA A O 1
ATOM 793 N N . SER A 1 101 ? 17.333 30.207 36.454 1.00 9.60 102 SER A N 1
ATOM 794 C CA . SER A 1 101 ? 16.306 30.243 37.485 1.00 10.25 102 SER A CA 1
ATOM 795 C C . SER A 1 101 ? 15.051 30.877 36.917 1.00 9.59 102 SER A C 1
ATOM 796 O O . SER A 1 101 ? 15.110 31.627 35.946 1.00 9.60 102 SER A O 1
ATOM 800 N N . VAL A 1 102 ? 13.914 30.546 37.512 1.00 9.10 103 VAL A N 1
ATOM 801 C CA . VAL A 1 102 ? 12.647 31.130 37.104 1.00 9.18 103 VAL A CA 1
ATOM 802 C C . VAL A 1 102 ? 11.721 31.066 38.307 1.00 9.84 103 VAL A C 1
ATOM 803 O O . VAL A 1 102 ? 11.689 30.070 39.030 1.00 9.79 103 VAL A O 1
ATOM 807 N N . LYS A 1 103 ? 10.989 32.149 38.539 1.00 9.93 104 LYS A N 1
ATOM 808 C CA . LYS A 1 103 ? 10.086 32.205 39.675 1.00 11.17 104 LYS A CA 1
ATOM 809 C C . LYS A 1 103 ? 8.686 31.712 39.362 1.00 10.62 104 LYS A C 1
ATOM 810 O O . LYS A 1 103 ? 8.123 32.019 38.311 1.00 11.66 104 LYS A O 1
ATOM 816 N N . LEU A 1 104 ? 8.139 30.927 40.281 1.00 10.84 105 LEU A N 1
ATOM 817 C CA . LEU A 1 104 ? 6.785 30.418 40.156 1.00 11.37 105 LEU A CA 1
ATOM 818 C C . LEU A 1 104 ? 5.882 31.304 41.005 1.00 12.77 105 LEU A C 1
ATOM 819 O O . LEU A 1 104 ? 6.059 31.402 42.225 1.00 13.16 105 LEU A O 1
ATOM 824 N N . GLU A 1 105 ? 4.934 31.956 40.339 1.00 14.54 106 GLU A N 1
ATOM 825 C CA . GLU A 1 105 ? 3.950 32.819 40.981 1.00 18.28 106 GLU A CA 1
ATOM 826 C C . GLU A 1 105 ? 2.590 32.256 40.581 1.00 18.67 106 GLU A C 1
ATOM 827 O O . GLU A 1 105 ? 2.351 31.974 39.403 1.00 20.49 106 GLU A O 1
ATOM 833 N N . LEU A 1 106 ? 1.704 32.089 41.557 1.00 21.19 107 LEU A N 1
ATOM 834 C CA . LEU A 1 106 ? 0.384 31.529 41.295 1.00 22.21 107 LEU A CA 1
ATOM 835 C C . LEU A 1 106 ? -0.677 32.590 41.021 1.00 22.82 107 LEU A C 1
ATOM 836 O O . LEU A 1 106 ? -0.339 33.791 41.065 1.00 24.67 107 LEU A O 1
ATOM 841 N N . PRO B 1 1 ? 21.188 44.115 27.509 1.00 17.61 2 PRO B N 1
ATOM 842 C CA . PRO B 1 1 ? 20.791 42.984 26.674 1.00 16.93 2 PRO B CA 1
ATOM 843 C C . PRO B 1 1 ? 20.146 41.870 27.510 1.00 16.91 2 PRO B C 1
ATOM 844 O O . PRO B 1 1 ? 20.383 41.729 28.701 1.00 18.92 2 PRO B O 1
ATOM 848 N N . PHE B 1 2 ? 19.265 41.091 26.849 1.00 12.94 3 PHE B N 1
ATOM 849 C CA . PHE B 1 2 ? 18.677 39.948 27.539 1.00 12.67 3 PHE B CA 1
ATOM 850 C C . PHE B 1 2 ? 18.970 38.624 26.826 1.00 11.14 3 PHE B C 1
ATOM 851 O O . PHE B 1 2 ? 19.056 38.531 25.607 1.00 11.81 3 PHE B O 1
ATOM 859 N N . ARG B 1 3 ? 19.170 37.582 27.651 1.00 10.45 4 ARG B N 1
ATOM 860 C CA . ARG B 1 3 ? 19.575 36.282 27.124 1.00 10.38 4 ARG B CA 1
ATOM 861 C C . ARG B 1 3 ? 18.550 35.708 26.141 1.00 9.50 4 ARG B C 1
ATOM 862 O O . ARG B 1 3 ? 17.347 35.751 26.364 1.00 9.29 4 ARG B O 1
ATOM 870 N N . THR B 1 4 ? 19.094 35.152 25.062 1.00 8.88 5 THR B N 1
ATOM 871 C CA . THR B 1 4 ? 18.289 34.553 24.011 1.00 9.20 5 THR B CA 1
ATOM 872 C C . THR B 1 4 ? 19.011 33.314 23.501 1.00 8.56 5 THR B C 1
ATOM 873 O O . THR B 1 4 ? 20.238 33.311 23.383 1.00 9.85 5 THR B O 1
ATOM 879 N N . ILE B 1 5 ? 18.256 32.262 23.209 1.00 7.78 6 ILE B N 1
ATOM 880 C CA . ILE B 1 5 ? 18.831 31.030 22.685 1.00 8.29 6 ILE B CA 1
ATOM 881 C C . ILE B 1 5 ? 17.957 30.546 21.539 1.00 7.59 6 ILE B C 1
ATOM 882 O O . ILE B 1 5 ? 16.727 30.558 21.634 1.00 9.22 6 ILE B O 1
ATOM 887 N N . ALA B 1 6 ? 18.599 30.132 20.453 1.00 8.50 7 ALA B N 1
ATOM 888 C CA . ALA B 1 6 ? 17.896 29.612 19.289 1.00 8.81 7 ALA B CA 1
ATOM 889 C C . ALA B 1 6 ? 18.259 28.139 19.127 1.00 8.00 7 ALA B C 1
ATOM 890 O O . ALA B 1 6 ? 19.400 27.736 19.389 1.00 9.77 7 ALA B O 1
ATOM 892 N N . ARG B 1 7 ? 17.289 27.336 18.710 1.00 8.35 8 ARG B N 1
ATOM 893 C CA . ARG B 1 7 ? 17.530 25.919 18.498 1.00 9.05 8 ARG B CA 1
ATOM 894 C C . ARG B 1 7 ? 16.722 25.437 17.307 1.00 8.85 8 ARG B C 1
ATOM 895 O O . ARG B 1 7 ? 15.731 26.062 16.910 1.00 9.70 8 ARG B O 1
ATOM 903 N N . LEU B 1 8 ? 17.166 24.327 16.729 1.00 8.34 9 LEU B N 1
ATOM 904 C CA . LEU B 1 8 ? 16.498 23.735 15.581 1.00 9.38 9 LEU B CA 1
ATOM 905 C C . LEU B 1 8 ? 16.032 22.335 15.931 1.00 10.31 9 LEU B C 1
ATOM 906 O O . LEU B 1 8 ? 16.710 21.611 16.661 1.00 10.92 9 LEU B O 1
ATOM 911 N N . ASN B 1 9 ? 14.874 21.956 15.408 1.00 11.16 10 ASN B N 1
ATOM 912 C CA . ASN B 1 9 ? 14.369 20.608 15.599 1.00 13.59 10 ASN B CA 1
ATOM 913 C C . ASN B 1 9 ? 13.684 20.121 14.322 1.00 13.94 10 ASN B C 1
ATOM 914 O O . ASN B 1 9 ? 12.679 20.669 13.885 1.00 13.26 10 ASN B O 1
ATOM 919 N N . PRO B 1 10 ? 14.290 19.088 13.689 1.00 14.89 11 PRO B N 1
ATOM 920 C CA . PRO B 1 10 ? 15.494 18.433 14.214 1.00 15.31 11 PRO B CA 1
ATOM 921 C C . PRO B 1 10 ? 16.731 19.347 14.169 1.00 13.75 11 PRO B C 1
ATOM 922 O O . PRO B 1 10 ? 16.785 20.347 13.462 1.00 13.47 11 PRO B O 1
ATOM 926 N N . ALA B 1 11 ? 17.741 18.981 14.999 1.00 14.01 12 ALA B N 1
ATOM 927 C CA . ALA B 1 11 ? 18.946 19.799 15.100 1.00 13.32 12 ALA B CA 1
ATOM 928 C C . ALA B 1 11 ? 19.751 19.819 13.798 1.00 13.06 12 ALA B C 1
ATOM 929 O O . ALA B 1 11 ? 20.326 20.831 13.419 1.00 13.36 12 ALA B O 1
ATOM 931 N N . LYS B 1 12 ? 19.739 18.688 13.099 1.00 14.81 13 LYS B N 1
ATOM 932 C CA . LYS B 1 12 ? 20.399 18.568 11.804 1.00 16.87 13 LYS B CA 1
ATOM 933 C C . LYS B 1 12 ? 19.415 17.996 10.788 1.00 17.90 13 LYS B C 1
ATOM 934 O O . LYS B 1 12 ? 19.382 16.789 10.548 1.00 18.90 13 LYS B O 1
ATOM 940 N N . PRO B 1 13 ? 18.588 18.864 10.187 1.00 18.51 14 PRO B N 1
ATOM 941 C CA . PRO B 1 13 ? 17.588 18.453 9.208 1.00 19.74 14 PRO B CA 1
ATOM 942 C C . PRO B 1 13 ? 18.229 17.903 7.933 1.00 21.53 14 PRO B C 1
ATOM 943 O O . PRO B 1 13 ? 19.346 18.238 7.563 1.00 21.58 14 PRO B O 1
ATOM 947 N N . LYS B 1 14 ? 17.491 16.989 7.273 1.00 22.90 15 LYS B N 1
ATOM 948 C CA . LYS B 1 14 ? 17.951 16.499 5.978 1.00 24.41 15 LYS B CA 1
ATOM 949 C C . LYS B 1 14 ? 17.439 17.395 4.851 1.00 24.28 15 LYS B C 1
ATOM 950 O O . LYS B 1 14 ? 16.441 18.095 4.977 1.00 23.78 15 LYS B O 1
ATOM 956 N N . ALA B 1 15 ? 18.180 17.389 3.730 1.00 24.90 16 ALA B N 1
ATOM 957 C CA . ALA B 1 15 ? 17.798 18.246 2.613 1.00 24.35 16 ALA B CA 1
ATOM 958 C C . ALA B 1 15 ? 16.339 18.030 2.195 1.00 23.86 16 ALA B C 1
ATOM 959 O O . ALA B 1 15 ? 15.863 16.909 2.072 1.00 23.80 16 ALA 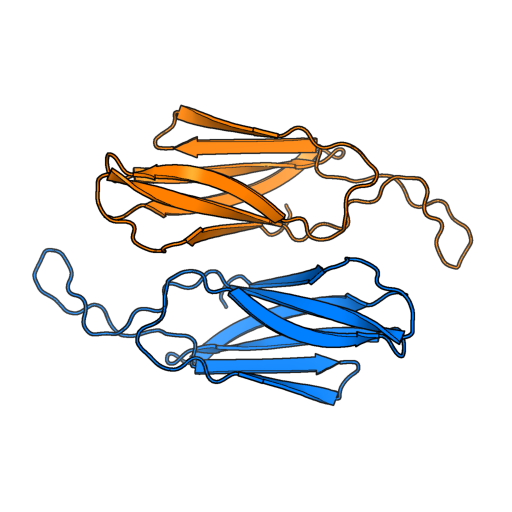B O 1
ATOM 961 N N . GLY B 1 16 ? 15.607 19.124 2.007 1.00 23.22 17 GLY B N 1
ATOM 962 C CA . GLY B 1 16 ? 14.209 19.033 1.624 1.00 23.02 17 GLY B CA 1
ATOM 963 C C . GLY B 1 16 ? 13.252 18.736 2.763 1.00 22.58 17 GLY B C 1
ATOM 964 O O . GLY B 1 16 ? 12.040 18.692 2.559 1.00 23.69 17 GLY B O 1
ATOM 965 N N . GLU B 1 17 ? 13.791 18.538 3.962 1.00 21.92 18 GLU B N 1
ATOM 966 C CA . GLU B 1 17 ? 12.972 18.236 5.132 1.00 21.47 18 GLU B CA 1
ATOM 967 C C . GLU B 1 17 ? 12.557 19.494 5.890 1.00 19.66 18 GLU B C 1
ATOM 968 O O . GLU B 1 17 ? 13.315 20.462 5.972 1.00 18.95 18 GLU B O 1
ATOM 974 N N . GLU B 1 18 ? 11.347 19.479 6.438 1.00 18.56 19 GLU B N 1
ATOM 975 C CA . GLU B 1 18 ? 10.856 20.617 7.202 1.00 17.90 19 GLU B CA 1
ATOM 976 C C . GLU B 1 18 ? 11.421 20.530 8.611 1.00 15.51 19 GLU B C 1
ATOM 977 O O . GLU B 1 18 ? 11.616 19.440 9.148 1.00 16.89 19 GLU B O 1
ATOM 983 N N . PHE B 1 19 ? 11.696 21.684 9.203 1.00 13.16 20 PHE B N 1
ATOM 984 C CA . PHE B 1 19 ? 12.229 21.734 10.551 1.00 11.91 20 PHE B CA 1
ATOM 985 C C . PHE B 1 19 ? 11.686 22.967 11.248 1.00 11.17 20 PHE B C 1
ATOM 986 O O . PHE B 1 19 ? 11.116 23.862 10.613 1.00 11.54 20 PHE B O 1
ATOM 994 N N . ARG B 1 20 ? 11.869 23.007 12.558 1.00 10.68 21 ARG B N 1
ATOM 995 C CA . ARG B 1 20 ? 11.389 24.111 13.359 1.00 11.19 21 ARG B CA 1
ATOM 996 C C . ARG B 1 20 ? 12.519 24.876 14.028 1.00 9.89 21 ARG B C 1
ATOM 997 O O . ARG B 1 20 ? 13.447 24.284 14.581 1.00 10.87 21 ARG B O 1
ATOM 1005 N N . LEU B 1 21 ? 12.447 26.197 13.936 1.00 9.80 22 LEU B N 1
ATOM 1006 C CA . LEU B 1 21 ? 13.401 27.071 14.596 1.00 9.35 22 LEU B CA 1
ATOM 1007 C C . LEU B 1 21 ? 12.644 27.585 15.812 1.00 8.54 22 LEU B C 1
ATOM 1008 O O . LEU B 1 21 ? 11.512 28.066 15.684 1.00 9.44 22 LEU B O 1
ATOM 1013 N N . GLN B 1 22 ? 13.242 27.456 16.988 1.00 8.95 23 GLN B N 1
ATOM 1014 C CA . GLN B 1 22 ? 12.622 27.963 18.198 1.00 8.95 23 GLN B CA 1
ATOM 1015 C C . GLN B 1 22 ? 13.559 28.993 18.783 1.00 8.19 23 GLN B C 1
ATOM 1016 O O . GLN B 1 22 ? 14.779 28.799 18.812 1.00 9.74 23 GLN B O 1
ATOM 1022 N N . VAL B 1 23 ? 12.980 30.091 19.244 1.00 8.16 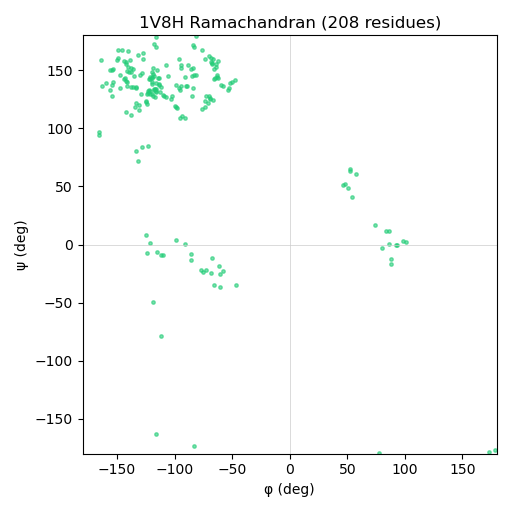24 VAL B N 1
ATOM 1023 C CA . VAL B 1 23 ? 13.739 31.162 19.858 1.00 8.38 24 VAL B CA 1
ATOM 1024 C C . VAL B 1 23 ? 13.136 31.391 21.235 1.00 7.70 24 VAL B C 1
ATOM 1025 O O . VAL B 1 23 ? 11.930 31.624 21.357 1.00 9.06 24 VAL B O 1
ATOM 1029 N N . VAL B 1 24 ? 13.966 31.299 22.268 1.00 8.35 25 VAL B N 1
ATOM 1030 C CA . VAL B 1 24 ? 13.505 31.531 23.625 1.00 8.47 25 VAL B CA 1
ATOM 1031 C C . VAL B 1 24 ? 14.290 32.696 24.201 1.00 8.04 25 VAL B C 1
ATOM 1032 O O . VAL B 1 24 ? 15.494 32.833 23.970 1.00 8.38 25 VAL B O 1
ATOM 1036 N N . ALA B 1 25 ? 13.599 33.552 24.940 1.00 8.87 26 ALA B N 1
ATOM 1037 C CA . ALA B 1 25 ? 14.248 34.699 25.548 1.00 9.26 26 ALA B CA 1
ATOM 1038 C C . ALA B 1 25 ? 13.935 34.760 27.030 1.00 8.89 26 ALA B C 1
ATOM 1039 O O . ALA B 1 25 ? 12.865 34.323 27.469 1.00 10.37 26 ALA B O 1
ATOM 1041 N N . GLN B 1 26 ? 14.888 35.268 27.805 1.00 9.80 27 GLN B N 1
ATOM 1042 C CA . GLN B 1 26 ? 14.669 35.457 29.229 1.00 9.86 27 GLN B CA 1
ATOM 1043 C C . GLN B 1 26 ? 14.200 36.908 29.270 1.00 9.64 27 GLN B C 1
ATOM 1044 O O . GLN B 1 26 ? 14.976 37.828 28.999 1.00 10.60 27 GLN B O 1
ATOM 1050 N N . HIS B 1 27 ? 12.928 37.111 29.584 1.00 9.18 28 HIS B N 1
ATOM 1051 C CA . HIS B 1 27 ? 12.376 38.455 29.603 1.00 9.30 28 HIS B CA 1
ATOM 1052 C C . HIS B 1 27 ? 11.073 38.449 30.384 1.00 9.00 28 HIS B C 1
ATOM 1053 O O . HIS B 1 27 ? 10.239 37.567 30.203 1.00 9.10 28 HIS B O 1
ATOM 1060 N N . PRO B 1 28 ? 10.867 39.447 31.255 1.00 10.33 29 PRO B N 1
ATOM 1061 C CA . PRO B 1 28 ? 9.632 39.493 32.043 1.00 11.11 29 PRO B CA 1
ATOM 1062 C C . PRO B 1 28 ? 8.349 39.781 31.264 1.00 10.52 29 PRO B C 1
ATOM 1063 O O . PRO B 1 28 ? 7.264 39.403 31.702 1.00 10.15 29 PRO B O 1
ATOM 1067 N N . ASN B 1 29 ? 8.468 40.442 30.117 1.00 10.12 30 ASN B N 1
ATOM 1068 C CA . ASN B 1 29 ? 7.298 40.799 29.314 1.00 10.15 30 ASN B CA 1
ATOM 1069 C C . ASN B 1 29 ? 6.213 41.447 30.179 1.00 10.96 30 ASN B C 1
ATOM 1070 O O . ASN B 1 29 ? 5.050 41.033 30.168 1.00 11.64 30 ASN B O 1
ATOM 1075 N N . GLU B 1 30 ? 6.603 42.472 30.933 1.00 11.40 31 GLU B N 1
ATOM 1076 C CA . GLU B 1 30 ? 5.656 43.180 31.793 1.00 13.95 31 GLU B CA 1
ATOM 1077 C C . GLU B 1 30 ? 4.645 43.911 30.918 1.00 14.52 31 GLU B C 1
ATOM 1078 O O . GLU B 1 30 ? 5.022 44.711 30.065 1.00 15.06 31 GLU B O 1
ATOM 1084 N N . PRO B 1 31 ? 3.343 43.649 31.124 1.00 15.61 32 PRO B N 1
ATOM 1085 C CA . PRO B 1 31 ? 2.276 44.280 30.342 1.00 16.27 32 PRO B CA 1
ATOM 1086 C C . PRO B 1 31 ? 1.978 45.731 30.702 1.00 16.71 32 PRO B C 1
ATOM 1087 O O . PRO B 1 31 ? 1.437 46.477 29.886 1.00 18.50 32 PRO B O 1
ATOM 1091 N N . GLY B 1 32 ? 2.322 46.124 31.925 1.00 15.79 33 GLY B N 1
ATOM 1092 C CA . GLY B 1 32 ? 2.070 47.484 32.365 1.00 17.02 33 GLY B CA 1
ATOM 1093 C C . GLY B 1 32 ? 0.809 47.606 33.200 1.00 17.33 33 GLY B C 1
ATOM 1094 O O . GLY B 1 32 ? 0.425 48.706 33.601 1.00 18.23 33 GLY B O 1
ATOM 1095 N N . THR B 1 33 ? 0.165 46.474 33.466 1.00 16.65 34 THR B N 1
ATOM 1096 C CA . THR B 1 33 ? -1.060 46.454 34.259 1.00 17.10 34 THR B CA 1
ATOM 1097 C C . THR B 1 33 ? -0.863 45.778 35.611 1.00 16.81 34 THR B C 1
ATOM 1098 O O . THR B 1 33 ? -1.750 45.812 36.466 1.00 17.18 34 THR B O 1
ATOM 1102 N N . ARG B 1 34 ? 0.296 45.159 35.809 1.00 16.93 35 ARG B N 1
ATOM 1103 C CA . ARG B 1 34 ? 0.562 44.487 37.073 1.00 17.07 35 ARG B CA 1
ATOM 1104 C C . ARG B 1 34 ? 1.052 45.451 38.140 1.00 16.63 35 ARG B C 1
ATOM 1105 O O . ARG B 1 34 ? 1.747 46.424 37.845 1.00 16.43 35 ARG B O 1
ATOM 1113 N N . ARG B 1 35 ? 0.672 45.178 39.383 1.00 16.71 36 ARG B N 1
ATOM 1114 C CA . ARG B 1 35 ? 1.091 45.990 40.515 1.00 18.04 36 ARG B CA 1
ATOM 1115 C C . ARG B 1 35 ? 1.866 45.079 41.454 1.00 19.80 36 ARG B C 1
ATOM 1116 O O . ARG B 1 35 ? 1.536 43.900 41.591 1.00 20.07 36 ARG B O 1
ATOM 1124 N N . ASP B 1 36 ? 2.903 45.616 42.086 1.00 21.14 37 ASP B N 1
ATOM 1125 C CA . ASP B 1 36 ? 3.706 44.824 43.006 1.00 23.84 37 ASP B CA 1
ATOM 1126 C C . ASP B 1 36 ? 3.026 44.746 44.367 1.00 24.80 37 ASP B C 1
ATOM 1127 O O . ASP B 1 36 ? 1.948 45.310 44.565 1.00 24.98 37 ASP B O 1
ATOM 1132 N N . ALA B 1 37 ? 3.657 44.043 45.300 1.00 26.90 38 ALA B N 1
ATOM 1133 C CA . ALA B 1 37 ? 3.113 43.883 46.643 1.00 28.12 38 ALA B CA 1
ATOM 1134 C C . ALA B 1 37 ? 2.881 45.229 47.323 1.00 29.09 38 ALA B C 1
ATOM 1135 O O . ALA B 1 37 ? 2.071 45.334 48.244 1.00 30.23 38 ALA B O 1
ATOM 1137 N N . GLU B 1 38 ? 3.595 46.254 46.867 1.00 29.85 39 GLU B N 1
ATOM 1138 C CA . GLU B 1 38 ? 3.465 47.594 47.432 1.00 30.60 39 GLU B CA 1
ATOM 1139 C C . GLU B 1 38 ? 2.327 48.365 46.770 1.00 29.94 39 GLU B C 1
ATOM 1140 O O . GLU B 1 38 ? 1.963 49.456 47.212 1.00 30.25 39 GLU B O 1
ATOM 1146 N N . GLY B 1 39 ? 1.772 47.796 45.705 1.00 28.93 40 GLY B N 1
ATOM 1147 C CA . GLY B 1 39 ? 0.682 48.449 45.005 1.00 27.24 40 GLY B CA 1
ATOM 1148 C C . GLY B 1 39 ? 1.149 49.307 43.845 1.00 26.08 40 GLY B C 1
ATOM 1149 O O . GLY B 1 39 ? 0.334 49.917 43.153 1.00 24.55 40 GLY B O 1
ATOM 1150 N N . LYS B 1 40 ? 2.461 49.361 43.632 1.00 25.70 41 LYS B N 1
ATOM 1151 C CA . LYS B 1 40 ? 3.005 50.153 42.549 1.00 26.02 41 LYS B CA 1
ATOM 1152 C C . LYS B 1 40 ? 2.744 49.470 41.217 1.00 25.56 41 LYS B C 1
ATOM 1153 O O . LYS B 1 40 ? 3.075 48.313 41.005 1.00 24.24 41 LYS B O 1
ATOM 1159 N N . LEU B 1 41 ? 2.077 50.198 40.315 1.00 25.54 42 LEU B N 1
ATOM 1160 C CA . LEU B 1 41 ? 2.051 49.689 38.959 1.00 26.25 42 LEU B CA 1
ATOM 1161 C C . LEU B 1 41 ? 3.465 49.286 38.563 1.00 26.48 42 LEU B C 1
ATOM 1162 O O . LEU B 1 41 ? 4.446 49.907 38.954 1.00 27.59 42 LEU B O 1
ATOM 1167 N N . ILE B 1 42 ? 3.562 48.176 37.819 1.00 25.38 43 ILE B N 1
ATOM 1168 C CA . ILE B 1 42 ? 4.864 47.825 37.269 1.00 25.06 43 ILE B CA 1
ATOM 1169 C C . ILE B 1 42 ? 4.965 48.245 35.803 1.00 24.40 43 ILE B C 1
ATOM 1170 O O . ILE B 1 42 ? 4.200 47.818 34.952 1.00 24.49 43 ILE B O 1
ATOM 1175 N N . PRO B 1 43 ? 5.933 49.140 35.525 1.00 23.98 44 PRO B N 1
ATOM 1176 C CA . PRO B 1 43 ? 6.093 49.691 34.184 1.00 22.66 44 PRO B CA 1
ATOM 1177 C C . PRO B 1 43 ? 6.174 48.585 33.125 1.00 21.31 44 PRO B C 1
ATOM 1178 O O . PRO B 1 43 ? 6.814 47.558 33.307 1.00 21.48 44 PRO B O 1
ATOM 1182 N N . ALA B 1 44 ? 5.496 48.845 32.013 1.00 19.39 45 ALA B N 1
ATOM 1183 C CA . ALA B 1 44 ? 5.497 47.908 30.903 1.00 18.44 45 ALA B CA 1
ATOM 1184 C C . ALA B 1 44 ? 6.913 47.805 30.350 1.00 17.10 45 ALA B C 1
ATOM 1185 O O . ALA B 1 44 ? 7.657 48.786 30.317 1.00 16.47 45 ALA B O 1
ATOM 1187 N N . LYS B 1 45 ? 7.281 46.603 29.934 1.00 14.95 46 LYS B N 1
ATOM 1188 C CA . LYS B 1 45 ? 8.594 46.335 29.366 1.00 13.85 46 LYS B CA 1
ATOM 1189 C C . LYS B 1 45 ? 8.446 44.973 28.726 1.00 11.73 46 LYS B C 1
ATOM 1190 O O . LYS B 1 45 ? 8.542 43.948 29.400 1.00 12.11 46 LYS B O 1
ATOM 1196 N N . TYR B 1 46 ? 8.189 44.966 27.425 1.00 11.18 47 TYR B N 1
ATOM 1197 C CA . TYR B 1 46 ? 7.986 43.715 26.718 1.00 10.12 47 TYR B CA 1
ATOM 1198 C C . TYR B 1 46 ? 8.666 43.701 25.362 1.00 9.71 47 TYR B C 1
ATOM 1199 O O . TYR B 1 46 ? 8.985 44.747 24.792 1.00 10.77 47 TYR B O 1
ATOM 1208 N N . ILE B 1 47 ? 8.897 42.498 24.856 1.00 9.21 48 ILE B N 1
ATOM 1209 C CA . ILE B 1 47 ? 9.521 42.331 23.556 1.00 9.07 48 ILE B CA 1
ATOM 1210 C C . ILE B 1 47 ? 8.494 42.711 22.497 1.00 8.53 48 ILE B C 1
ATOM 1211 O O . ILE B 1 47 ? 7.367 42.210 22.517 1.00 9.19 48 ILE B O 1
ATOM 1216 N N . ASN B 1 48 ? 8.868 43.603 21.581 1.00 8.64 49 ASN B N 1
ATOM 1217 C CA . ASN B 1 48 ? 7.934 44.022 20.541 1.00 8.62 49 ASN B CA 1
ATOM 1218 C C . ASN B 1 48 ? 8.459 43.841 19.122 1.00 8.09 49 ASN B C 1
ATOM 1219 O O . ASN B 1 48 ? 7.824 44.267 18.160 1.00 8.96 49 ASN B O 1
ATOM 1224 N N . LEU B 1 49 ? 9.604 43.183 18.985 1.00 8.88 50 LEU B N 1
ATOM 1225 C CA . LEU B 1 49 ? 10.156 42.933 17.662 1.00 8.96 50 LEU B CA 1
ATOM 1226 C C . LEU B 1 49 ? 11.050 41.709 17.686 1.00 8.84 50 LEU B C 1
ATOM 1227 O O . LEU B 1 49 ? 11.944 41.591 18.525 1.00 10.25 50 LEU B O 1
ATOM 1232 N N . VAL B 1 50 ? 10.773 40.787 16.771 1.00 8.64 51 VAL B N 1
ATOM 1233 C CA . VAL B 1 50 ? 11.541 39.560 16.618 1.00 9.59 51 VAL B CA 1
ATOM 1234 C C . VAL B 1 50 ? 11.850 39.468 15.130 1.00 9.66 51 VAL B C 1
ATOM 1235 O O . VAL B 1 50 ? 10.935 39.427 14.309 1.00 9.65 51 VAL B O 1
ATOM 1239 N N . GLU B 1 51 ? 13.134 39.455 14.781 1.00 10.03 52 GLU B N 1
ATOM 1240 C CA . GLU B 1 51 ? 13.539 39.382 13.383 1.00 11.12 52 GLU B CA 1
ATOM 1241 C C . GLU B 1 51 ? 14.474 38.202 13.174 1.00 11.06 52 GLU B C 1
ATOM 1242 O O . GLU B 1 51 ? 15.518 38.104 13.818 1.00 12.90 52 GLU B O 1
ATOM 1248 N N . VAL B 1 52 ? 14.091 37.310 12.268 1.00 10.56 53 VAL B N 1
ATOM 1249 C CA . VAL B 1 52 ? 14.874 36.121 11.963 1.00 10.52 53 VAL B CA 1
ATOM 1250 C C . VAL B 1 52 ? 15.522 36.265 10.599 1.00 9.93 53 VAL B C 1
ATOM 1251 O O . VAL B 1 52 ? 14.845 36.531 9.611 1.00 9.94 53 VAL B O 1
ATOM 1255 N N . TYR B 1 53 ? 16.837 36.077 10.560 1.00 10.02 54 TYR B N 1
ATOM 1256 C CA . TYR B 1 53 ? 17.604 36.184 9.328 1.00 10.17 54 TYR B CA 1
ATOM 1257 C C . TYR B 1 53 ? 18.247 34.853 8.999 1.00 9.41 54 TYR B C 1
ATOM 1258 O O . TYR B 1 53 ? 18.648 34.110 9.892 1.00 10.46 54 TYR B O 1
ATOM 1267 N N . PHE B 1 54 ? 18.328 34.552 7.708 1.00 10.34 55 PHE B N 1
ATOM 1268 C CA . PHE B 1 54 ? 18.993 33.343 7.255 1.00 10.58 55 PHE B CA 1
ATOM 1269 C C . PHE B 1 54 ? 19.931 33.818 6.156 1.00 11.13 55 PHE B C 1
ATOM 1270 O O . PHE B 1 54 ? 19.486 34.335 5.130 1.00 11.63 55 PHE B O 1
ATOM 1278 N N . GLU B 1 55 ? 21.229 33.667 6.392 1.00 12.75 56 GLU B N 1
ATOM 1279 C CA . GLU B 1 55 ? 22.235 34.096 5.433 1.00 14.47 56 GLU B CA 1
ATOM 1280 C C . GLU B 1 55 ? 22.060 35.560 5.038 1.00 16.06 56 GLU B C 1
ATOM 1281 O O . GLU B 1 55 ? 22.195 35.918 3.869 1.00 17.66 56 GLU B O 1
ATOM 1287 N N . GLY B 1 56 ? 21.749 36.399 6.022 1.00 16.35 57 GLY B N 1
ATOM 1288 C CA . GLY B 1 56 ? 21.592 37.820 5.762 1.00 17.92 57 GLY B CA 1
ATOM 1289 C C . GLY B 1 56 ? 20.219 38.300 5.339 1.00 17.58 57 GLY B C 1
ATOM 1290 O O . GLY B 1 56 ? 19.945 39.500 5.398 1.00 19.60 57 GLY B O 1
ATOM 1291 N N . GLU B 1 57 ? 19.356 37.386 4.902 1.00 16.45 58 GLU B N 1
ATOM 1292 C CA . GLU B 1 57 ? 18.014 37.764 4.478 1.00 15.26 58 GLU B CA 1
ATOM 1293 C C . GLU B 1 57 ? 17.011 37.582 5.605 1.00 12.45 58 GLU B C 1
ATOM 1294 O O . GLU B 1 57 ? 17.009 36.559 6.289 1.00 11.14 58 GLU B O 1
ATOM 1300 N N . LYS B 1 58 ? 16.158 38.580 5.799 1.00 13.20 59 LYS B N 1
ATOM 1301 C CA . LYS B 1 58 ? 15.141 38.497 6.837 1.00 11.81 59 LYS B CA 1
ATOM 1302 C C . LYS B 1 58 ? 14.091 37.518 6.319 1.00 11.01 59 LYS B C 1
ATOM 1303 O O . LYS B 1 58 ? 13.474 37.764 5.282 1.00 11.83 59 LYS B O 1
ATOM 1309 N N . VAL B 1 59 ? 13.905 36.408 7.033 1.00 10.45 60 VAL B N 1
ATOM 1310 C CA . VAL B 1 59 ? 12.951 35.380 6.622 1.00 9.35 60 VAL B CA 1
ATOM 1311 C C . VAL B 1 59 ? 11.771 35.164 7.569 1.00 9.33 60 VAL B C 1
ATOM 1312 O O . VAL B 1 59 ? 10.859 34.401 7.260 1.00 9.96 60 VAL B O 1
ATOM 1316 N N . ALA B 1 60 ? 11.781 35.818 8.722 1.00 8.71 61 ALA B N 1
ATOM 1317 C CA . ALA B 1 60 ? 10.657 35.701 9.649 1.00 8.86 61 ALA B CA 1
ATOM 1318 C C . ALA B 1 60 ? 10.618 36.920 10.548 1.00 8.69 61 ALA B C 1
ATOM 1319 O O . ALA B 1 60 ? 11.656 37.520 10.843 1.00 9.39 61 ALA B O 1
ATOM 1321 N N . GLU B 1 61 ? 9.418 37.290 10.979 1.00 9.03 62 GLU B N 1
ATOM 1322 C CA . GLU B 1 61 ? 9.247 38.442 11.848 1.00 9.93 62 GLU B CA 1
ATOM 1323 C C . GLU B 1 61 ? 8.000 38.330 12.711 1.00 9.06 62 GLU B C 1
ATOM 1324 O O . GLU B 1 61 ? 7.020 37.682 12.332 1.00 9.49 62 GLU B O 1
ATOM 1330 N N . ALA B 1 62 ? 8.061 38.956 13.879 1.00 8.77 63 ALA B N 1
ATOM 1331 C CA . ALA B 1 62 ? 6.938 39.015 14.804 1.00 8.36 63 ALA B CA 1
ATOM 1332 C C . ALA B 1 62 ? 7.040 40.362 15.512 1.00 8.93 63 ALA B C 1
ATOM 1333 O O . ALA B 1 62 ? 8.144 40.870 15.740 1.00 9.66 63 ALA B O 1
ATOM 1335 N N . ARG B 1 63 ? 5.893 40.952 15.829 1.00 9.36 64 ARG B N 1
ATOM 1336 C CA . ARG B 1 63 ? 5.840 42.232 16.533 1.00 9.74 64 ARG B CA 1
ATOM 1337 C C . ARG B 1 63 ? 4.854 42.063 17.679 1.00 9.15 64 ARG B C 1
ATOM 1338 O O . ARG B 1 63 ? 3.749 42.604 17.652 1.00 9.61 64 ARG B O 1
ATOM 1346 N N . PRO B 1 64 ? 5.243 41.312 18.718 1.00 8.71 65 PRO B N 1
ATOM 1347 C CA . PRO B 1 64 ? 4.307 41.070 19.820 1.00 9.26 65 PRO B CA 1
ATOM 1348 C C . PRO B 1 64 ? 3.984 42.347 20.612 1.00 9.01 65 PRO B C 1
ATOM 1349 O O . PRO B 1 64 ? 4.697 43.340 20.558 1.00 9.98 65 PRO B O 1
ATOM 1353 N N . GLY B 1 65 ? 2.858 42.275 21.309 1.00 10.22 66 GLY B N 1
ATOM 1354 C CA . GLY B 1 65 ? 2.400 43.402 22.086 1.00 11.25 66 GLY B CA 1
ATOM 1355 C C . GLY B 1 65 ? 2.398 43.043 23.553 1.00 11.91 66 GLY B C 1
ATOM 1356 O O . GLY B 1 65 ? 3.041 42.075 23.963 1.00 11.91 66 GLY B O 1
ATOM 1357 N N . PRO B 1 66 ? 1.695 43.826 24.378 1.00 12.59 67 PRO B N 1
ATOM 1358 C CA . PRO B 1 66 ? 1.624 43.560 25.812 1.00 14.18 67 PRO B CA 1
ATOM 1359 C C . PRO B 1 66 ? 0.677 42.392 26.080 1.00 13.02 67 PRO B C 1
ATOM 1360 O O . PRO B 1 66 ? -0.069 41.968 25.192 1.00 15.76 67 PRO B O 1
ATOM 1364 N N . SER B 1 67 ? 0.720 41.886 27.305 1.00 14.72 68 SER B N 1
ATOM 1365 C CA . SER B 1 67 ? -0.116 40.777 27.740 1.00 14.42 68 SER B CA 1
ATOM 1366 C C . SER B 1 67 ? 0.491 39.436 27.357 1.00 13.06 68 SER B C 1
ATOM 1367 O O . SER B 1 67 ? -0.157 38.398 27.455 1.00 15.17 68 SER B O 1
ATOM 1370 N N . THR B 1 68 ? 1.744 39.465 26.921 1.00 12.64 69 THR B N 1
ATOM 1371 C CA . THR B 1 68 ? 2.450 38.246 26.566 1.00 11.26 69 THR B CA 1
ATOM 1372 C C . THR B 1 68 ? 3.008 37.635 27.851 1.00 11.03 69 THR B C 1
ATOM 1373 O O . THR B 1 68 ? 2.989 38.266 28.909 1.00 12.46 69 THR B O 1
ATOM 1377 N N . SER B 1 69 ? 3.508 36.409 27.751 1.00 10.69 70 SER B N 1
ATOM 1378 C CA . SER B 1 69 ? 4.036 35.694 28.907 1.00 11.21 70 SER B CA 1
ATOM 1379 C C . SER B 1 69 ? 5.540 35.824 29.102 1.00 9.46 70 SER B C 1
ATOM 1380 O O . SER B 1 69 ? 6.296 35.998 28.146 1.00 10.54 70 SER B O 1
ATOM 1383 N N . ALA B 1 70 ? 5.962 35.716 30.356 1.00 9.52 71 ALA B N 1
ATOM 1384 C CA . ALA B 1 70 ? 7.370 35.816 30.704 1.00 9.44 71 ALA B CA 1
ATOM 1385 C C . ALA B 1 70 ? 8.182 34.701 30.047 1.00 8.81 71 ALA B C 1
ATOM 1386 O O . ALA B 1 70 ? 7.712 33.562 29.922 1.00 9.37 71 ALA B O 1
ATOM 1388 N N . ASN B 1 71 ? 9.401 35.050 29.633 1.00 8.56 72 ASN B N 1
ATOM 1389 C CA . ASN B 1 71 ? 10.341 34.122 28.996 1.00 7.67 72 ASN B CA 1
ATOM 1390 C C . ASN B 1 71 ? 9.666 33.426 27.835 1.00 8.13 72 ASN B C 1
ATOM 1391 O O . ASN B 1 71 ? 9.499 32.204 27.814 1.00 8.49 72 ASN B O 1
ATOM 1396 N N . PRO B 1 72 ? 9.306 34.211 26.818 1.00 8.35 73 PRO B N 1
ATOM 1397 C CA . PRO B 1 72 ? 8.624 33.714 25.631 1.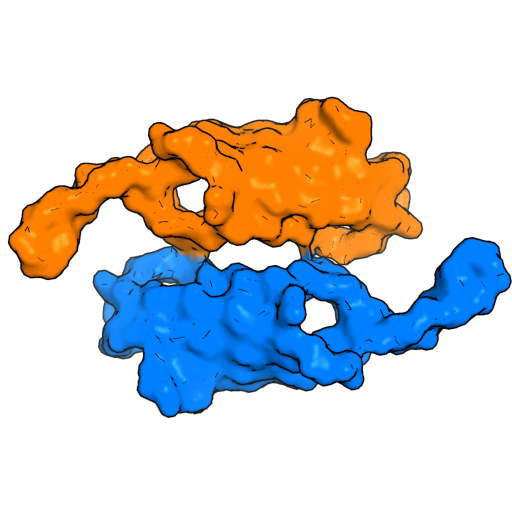00 8.38 73 PRO B CA 1
ATOM 1398 C C . PRO B 1 72 ? 9.384 32.798 24.699 1.00 7.71 73 PRO B C 1
ATOM 1399 O O . PRO B 1 72 ? 10.613 32.808 24.629 1.00 8.62 73 PRO B O 1
ATOM 1403 N N . LEU B 1 73 ? 8.599 32.018 23.967 1.00 7.86 74 LEU B N 1
ATOM 1404 C CA . LEU B 1 73 ? 9.091 31.095 22.961 1.00 8.51 74 LEU B CA 1
ATOM 1405 C C . LEU B 1 73 ? 8.393 31.467 21.654 1.00 9.07 74 LEU B C 1
ATOM 1406 O O . LEU B 1 73 ? 7.170 31.625 21.613 1.00 9.80 74 LEU B O 1
ATOM 1414 N N . TYR B 1 74 ? 9.176 31.641 20.597 1.00 8.56 75 TYR B N 1
ATOM 1415 C CA . TYR B 1 74 ? 8.647 31.955 19.273 1.00 8.87 75 TYR B CA 1
ATOM 1416 C C . TYR B 1 74 ? 9.163 30.830 18.384 1.00 7.99 75 TYR B C 1
ATOM 1417 O O . TYR B 1 74 ? 10.349 30.494 18.436 1.00 10.38 75 TYR B O 1
ATOM 1426 N N . ALA B 1 75 ? 8.294 30.250 17.565 1.00 8.21 76 ALA B N 1
ATOM 1427 C CA . ALA B 1 75 ? 8.703 29.157 16.696 1.00 9.17 76 ALA B CA 1
ATOM 1428 C C . ALA B 1 75 ? 8.272 29.387 15.261 1.00 7.83 76 ALA B C 1
ATOM 1429 O O . ALA B 1 75 ? 7.211 29.963 14.999 1.00 8.87 76 ALA B O 1
ATOM 1431 N N . PHE B 1 76 ? 9.103 28.919 14.335 1.00 8.64 77 PHE B N 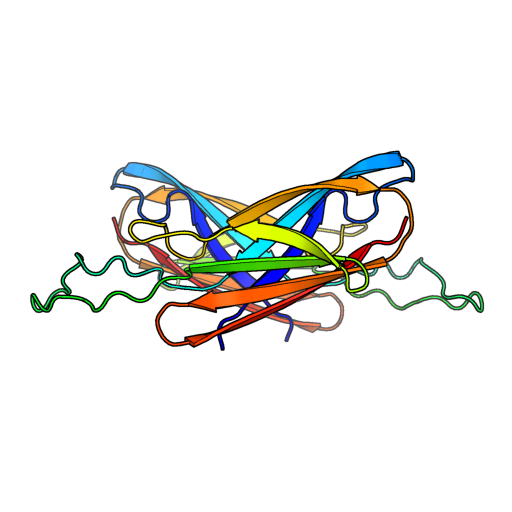1
ATOM 1432 C CA . PHE B 1 76 ? 8.861 29.085 12.910 1.00 8.64 77 PHE B CA 1
ATOM 1433 C C . PHE B 1 76 ? 9.268 27.837 12.149 1.00 9.44 77 PHE B C 1
ATOM 1434 O O . PHE B 1 76 ? 10.335 27.273 12.399 1.00 10.13 77 PHE B O 1
ATOM 1442 N N . LYS B 1 77 ? 8.430 27.411 11.212 1.00 9.65 78 LYS B N 1
ATOM 1443 C CA . LYS B 1 77 ? 8.753 26.258 10.389 1.00 10.27 78 LYS B CA 1
ATOM 1444 C C . LYS B 1 77 ? 9.387 26.670 9.064 1.00 10.18 78 LYS B C 1
ATOM 1445 O O . LYS B 1 77 ? 8.954 27.591 8.380 1.00 10.98 78 LYS B O 1
ATOM 1451 N N . PHE B 1 78 ? 10.485 25.971 8.743 1.00 10.30 79 PHE B N 1
ATOM 1452 C CA . PHE B 1 78 ? 11.157 26.192 7.473 1.00 11.42 79 PHE B CA 1
ATOM 1453 C C . PHE B 1 78 ? 11.351 24.865 6.742 1.00 12.65 79 PHE B C 1
ATOM 1454 O O . PHE B 1 78 ? 11.192 23.786 7.296 1.00 12.56 79 PHE B O 1
ATOM 1462 N N . LYS B 1 79 ? 11.665 24.970 5.442 1.00 14.41 80 LYS B N 1
ATOM 1463 C CA . LYS B 1 79 ? 12.082 23.781 4.712 1.00 16.49 80 LYS B CA 1
ATOM 1464 C C . LYS B 1 79 ? 13.567 23.873 4.361 1.00 16.56 80 LYS B C 1
ATOM 1465 O O . LYS B 1 79 ? 14.052 24.871 3.846 1.00 18.22 80 LYS B O 1
ATOM 1471 N N . ALA B 1 80 ? 14.310 22.808 4.706 1.00 15.74 81 ALA B N 1
ATOM 1472 C CA . ALA B 1 80 ? 15.748 22.850 4.484 1.00 17.42 81 ALA B CA 1
ATOM 1473 C C . ALA B 1 80 ? 16.103 22.768 2.996 1.00 18.35 81 ALA B C 1
ATOM 1474 O O . ALA B 1 80 ? 15.726 21.847 2.284 1.00 19.68 81 ALA B O 1
ATOM 1476 N N . GLU B 1 81 ? 16.814 23.810 2.524 1.00 19.05 82 GLU B N 1
ATOM 1477 C CA . GLU B 1 81 ? 17.363 23.759 1.173 1.00 20.95 82 GLU B CA 1
ATOM 1478 C C . GLU B 1 81 ? 18.891 23.681 1.213 1.00 20.49 82 GLU B C 1
ATOM 1479 O O . GLU B 1 81 ? 19.500 22.639 1.006 1.00 21.08 82 GLU B O 1
ATOM 1485 N N . LYS B 1 82 ? 19.509 24.851 1.455 1.00 18.80 83 LYS B N 1
ATOM 1486 C CA . LYS B 1 82 ? 20.959 24.890 1.601 1.00 17.49 83 LYS B CA 1
ATOM 1487 C C . LYS B 1 82 ? 21.348 25.121 3.060 1.00 16.26 83 LYS B C 1
ATOM 1488 O O . LYS B 1 82 ? 20.595 25.657 3.859 1.00 16.27 83 LYS B O 1
ATOM 1494 N N . ALA B 1 83 ? 22.557 24.659 3.410 1.00 16.05 84 ALA B N 1
ATOM 1495 C CA . ALA B 1 83 ? 23.064 24.982 4.737 1.00 15.14 84 ALA B CA 1
ATOM 1496 C C . ALA B 1 83 ? 23.279 26.490 4.878 1.00 14.76 84 ALA B C 1
ATOM 1497 O O . ALA B 1 83 ? 23.433 27.227 3.909 1.00 16.16 84 ALA B O 1
ATOM 1499 N N . GLY B 1 84 ? 23.244 26.954 6.134 1.00 14.21 85 GLY B N 1
ATOM 1500 C CA . GLY B 1 84 ? 23.411 28.379 6.375 1.00 13.85 85 GLY B CA 1
ATOM 1501 C C . GLY B 1 84 ? 23.292 28.703 7.864 1.00 13.38 85 GLY B C 1
ATOM 1502 O O . GLY B 1 84 ? 23.166 27.829 8.706 1.00 14.75 85 GLY B O 1
ATOM 1503 N N . THR B 1 85 ? 23.369 30.007 8.178 1.00 12.91 86 THR B N 1
ATOM 1504 C CA . THR B 1 85 ? 23.245 30.401 9.574 1.00 13.05 86 THR B CA 1
ATOM 1505 C C . THR B 1 85 ? 22.010 31.269 9.828 1.00 10.58 86 THR B C 1
ATOM 1506 O O . THR B 1 85 ? 21.714 32.215 9.111 1.00 12.04 86 THR B O 1
ATOM 1510 N N . PHE B 1 86 ? 21.253 30.873 10.870 1.00 10.67 87 PHE B N 1
ATOM 1511 C CA . PHE B 1 86 ? 20.174 31.692 11.395 1.00 10.70 87 PHE B CA 1
ATOM 1512 C C . PHE B 1 86 ? 20.708 32.718 12.396 1.00 10.74 87 PHE B C 1
ATOM 1513 O O . PHE B 1 86 ? 21.425 32.391 13.334 1.00 11.66 87 PHE B O 1
ATOM 1521 N N . THR B 1 87 ? 20.373 33.994 12.189 1.00 10.11 88 THR B N 1
ATOM 1522 C CA . THR B 1 87 ? 20.614 34.970 13.237 1.00 11.07 88 THR B CA 1
ATOM 1523 C C . THR B 1 87 ? 19.288 35.623 13.631 1.00 10.82 88 THR B C 1
ATOM 1524 O O . THR B 1 87 ? 18.490 36.023 12.797 1.00 12.03 88 THR B O 1
ATOM 1530 N N . ILE B 1 88 ? 19.043 35.688 14.943 1.00 10.92 89 ILE B N 1
ATOM 1531 C CA . ILE B 1 88 ? 17.817 36.321 15.383 1.00 11.85 89 ILE B CA 1
ATOM 1532 C C . ILE B 1 88 ? 18.097 37.547 16.246 1.00 10.85 89 ILE B C 1
ATOM 1533 O O . ILE B 1 88 ? 18.957 37.559 17.116 1.00 13.19 89 ILE B O 1
ATOM 1538 N N . LYS B 1 89 ? 17.366 38.629 15.930 1.00 10.19 90 LYS B N 1
ATOM 1539 C CA . LYS B 1 89 ? 17.479 39.837 16.728 1.00 11.04 90 LYS B CA 1
ATOM 1540 C C . LYS B 1 89 ? 16.140 40.194 17.375 1.00 10.60 90 LYS B C 1
ATOM 1541 O O . LYS B 1 89 ? 15.100 40.263 16.731 1.00 11.18 90 LYS B O 1
ATOM 1547 N N . LEU B 1 90 ? 16.194 40.392 18.701 1.00 10.24 91 LEU B N 1
ATOM 1548 C CA . LEU B 1 90 ? 15.008 40.810 19.435 1.00 10.15 91 LEU B CA 1
ATOM 1549 C C . LEU B 1 90 ? 15.202 42.208 20.021 1.00 9.68 91 LEU B C 1
ATOM 1550 O O . LEU B 1 90 ? 16.305 42.641 20.329 1.00 10.18 91 LEU B O 1
ATOM 1558 N N . LYS B 1 91 ? 14.083 42.925 20.151 1.00 9.95 92 LYS B N 1
ATOM 1559 C CA . LYS B 1 91 ? 14.134 44.223 20.802 1.00 9.88 92 LYS B CA 1
ATOM 1560 C C . LYS B 1 91 ? 12.910 44.391 21.702 1.00 9.66 92 LYS B C 1
ATOM 1561 O O . LYS B 1 91 ? 11.843 43.833 21.459 1.00 10.33 92 LYS B O 1
ATOM 1567 N N . ASP B 1 92 ? 13.087 45.141 22.807 1.00 9.68 93 ASP B N 1
ATOM 1568 C CA . ASP B 1 92 ? 11.934 45.408 23.653 1.00 9.63 93 ASP B CA 1
ATOM 1569 C C . ASP B 1 92 ? 11.596 46.903 23.698 1.00 10.77 93 ASP B C 1
ATOM 1570 O O . ASP B 1 92 ? 12.227 47.738 23.059 1.00 10.99 93 ASP B O 1
ATOM 1575 N N . THR B 1 93 ? 10.520 47.230 24.437 1.00 11.14 94 THR B N 1
ATOM 1576 C CA . THR B 1 93 ? 9.998 48.590 24.395 1.00 12.43 94 THR B CA 1
ATOM 1577 C C . THR B 1 93 ? 10.942 49.632 25.016 1.00 12.46 94 THR B C 1
ATOM 1578 O O . THR B 1 93 ? 10.734 50.827 24.913 1.00 14.43 94 THR B O 1
ATOM 1582 N N . ASP B 1 94 ? 11.987 49.150 25.715 1.00 12.20 95 ASP B N 1
ATOM 1583 C CA . ASP B 1 94 ? 12.966 50.100 26.256 1.00 14.39 95 ASP B CA 1
ATOM 1584 C C . ASP B 1 94 ? 14.205 50.207 25.360 1.00 14.12 95 ASP B C 1
ATOM 1585 O O . ASP B 1 94 ? 15.197 50.849 25.679 1.00 14.73 95 ASP B O 1
ATOM 1590 N N . GLY B 1 95 ? 14.136 49.498 24.220 1.00 12.94 96 GLY B N 1
ATOM 1591 C CA . GLY B 1 95 ? 15.249 49.544 23.280 1.00 14.20 96 GLY B CA 1
ATOM 1592 C C . GLY B 1 95 ? 16.348 48.525 23.611 1.00 12.92 96 GLY B C 1
ATOM 1593 O O . GLY B 1 95 ? 17.375 48.448 22.954 1.00 14.14 96 GLY B O 1
ATOM 1594 N N . ASP B 1 96 ? 16.128 47.753 24.693 1.00 12.02 97 ASP B N 1
ATOM 1595 C CA . ASP B 1 96 ? 17.070 46.671 24.985 1.00 11.82 97 ASP B CA 1
ATOM 1596 C C . ASP B 1 96 ? 16.985 45.587 23.903 1.00 11.37 97 ASP B C 1
ATOM 1597 O O . ASP B 1 96 ? 15.992 45.438 23.203 1.00 11.25 97 ASP B O 1
ATOM 1602 N N . THR B 1 97 ? 18.087 44.837 23.744 1.00 11.57 98 THR B N 1
ATOM 1603 C CA . THR B 1 97 ? 18.115 43.887 22.642 1.00 11.58 98 THR B CA 1
ATOM 1604 C C . THR B 1 97 ? 18.481 42.480 23.093 1.00 11.91 98 THR B C 1
ATOM 1605 O O . THR B 1 97 ? 19.024 42.242 24.164 1.00 11.92 98 THR B O 1
ATOM 1609 N N . GLY B 1 98 ? 18.104 41.524 22.232 1.00 10.64 99 GLY B N 1
ATOM 1610 C CA . GLY B 1 98 ? 18.596 40.167 22.378 1.00 12.58 99 GLY B CA 1
ATOM 1611 C C . GLY B 1 98 ? 19.026 39.629 21.015 1.00 11.63 99 GLY B C 1
ATOM 1612 O O . GLY B 1 98 ? 18.472 39.968 19.979 1.00 13.55 99 GLY B O 1
ATOM 1613 N N . GLU B 1 99 ? 20.088 38.810 21.026 1.00 12.02 100 GLU B N 1
ATOM 1614 C CA . GLU B 1 99 ? 20.524 38.215 19.772 1.00 13.23 100 GLU B CA 1
ATOM 1615 C C . GLU B 1 99 ? 21.013 36.786 19.968 1.00 12.51 100 GLU B C 1
ATOM 1616 O O . GLU B 1 99 ? 21.595 36.421 20.982 1.00 13.30 100 GLU B O 1
ATOM 1622 N N . ALA B 1 100 ? 20.708 35.951 18.965 1.00 12.49 101 ALA B N 1
ATOM 1623 C CA . ALA B 1 100 ? 21.190 34.584 18.996 1.00 12.19 101 ALA B CA 1
ATOM 1624 C C . ALA B 1 100 ? 21.404 34.061 17.584 1.00 12.20 101 ALA B C 1
ATOM 1625 O O . ALA B 1 100 ? 20.891 34.589 16.602 1.00 12.40 101 ALA B O 1
ATOM 1627 N N . SER B 1 101 ? 22.236 33.020 17.492 1.00 11.85 102 SER B N 1
ATOM 1628 C CA . SER B 1 101 ? 22.440 32.392 16.205 1.00 11.68 102 SER B CA 1
ATOM 1629 C C . SER B 1 101 ? 22.460 30.874 16.343 1.00 11.17 102 SER B C 1
ATOM 1630 O O . SER B 1 101 ? 22.769 30.315 17.389 1.00 11.77 102 SER B O 1
ATOM 1634 N N . VAL B 1 102 ? 22.051 30.210 15.257 1.00 10.58 103 VAL B N 1
ATOM 1635 C CA . VAL B 1 102 ? 22.204 28.770 15.191 1.00 10.32 103 VAL B CA 1
ATOM 1636 C C . VAL B 1 102 ? 22.465 28.326 13.751 1.00 10.24 103 VAL B C 1
ATOM 163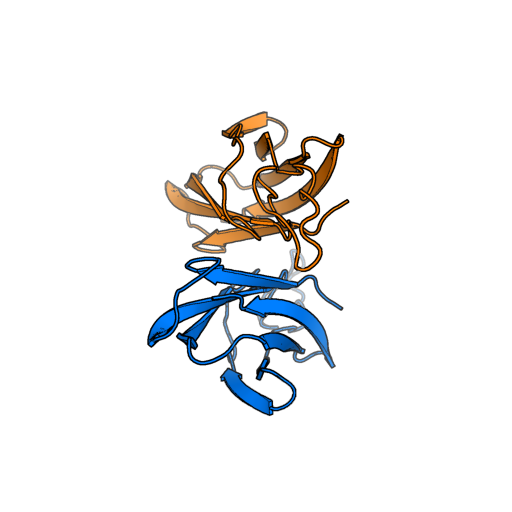7 O O . VAL B 1 102 ? 21.847 28.790 12.801 1.00 10.24 103 VAL B O 1
ATOM 1641 N N . LYS B 1 103 ? 23.460 27.438 13.603 1.00 11.57 104 LYS B N 1
ATOM 1642 C CA . LYS B 1 103 ? 23.832 26.993 12.271 1.00 12.40 104 LYS B CA 1
ATOM 1643 C C . LYS B 1 103 ? 22.937 25.855 11.792 1.00 12.35 104 LYS B C 1
ATOM 1644 O O . LYS B 1 103 ? 22.619 24.924 12.512 1.00 12.25 104 LYS B O 1
ATOM 1654 N N . LEU B 1 104 ? 22.496 25.998 10.540 1.00 11.39 105 LEU B N 1
ATOM 1655 C CA . LEU B 1 104 ? 21.782 24.909 9.900 1.00 12.02 105 LEU B CA 1
ATOM 1656 C C . LEU B 1 104 ? 22.748 24.066 9.056 1.00 13.42 105 LEU B C 1
ATOM 1657 O O . LEU B 1 104 ? 23.276 24.484 8.033 1.00 12.67 105 LEU B O 1
ATOM 1662 N N . GLU B 1 105 ? 23.011 22.848 9.560 1.00 14.63 106 GLU B N 1
ATOM 1663 C CA . GLU B 1 105 ? 23.829 21.904 8.809 1.00 18.18 106 GLU B CA 1
ATOM 1664 C C . GLU B 1 105 ? 22.972 20.715 8.379 1.00 20.45 106 GLU B C 1
ATOM 1665 O O . GLU B 1 105 ? 22.141 20.216 9.123 1.00 21.61 106 GLU B O 1
ATOM 1671 N N . LEU B 1 106 ? 23.152 20.279 7.125 1.00 22.42 107 LEU B N 1
ATOM 1672 C CA . LEU B 1 106 ? 22.263 19.237 6.631 1.00 24.47 107 LEU B CA 1
ATOM 1673 C C . LEU B 1 106 ? 22.904 17.849 6.676 1.00 25.62 107 LEU B C 1
ATOM 1674 O O . LEU B 1 106 ? 24.118 17.695 6.672 1.00 26.88 107 LEU B O 1
#